Protein AF-A0A554JMW1-F1 (afdb_monomer)

Nearest PDB structures (foldseek):
  6tci-assembly1_A  TM=9.119E-01  e=2.068E-03  Bacillus cereus ATCC 14579
  4c2c-assembly1_A  TM=8.187E-01  e=4.816E-03  Bacillus subtilis subsp. subtilis str. 168
  4c2e-assembly1_B  TM=8.275E-01  e=5.772E-03  Bacillus subtilis subsp. subtilis str. 168
  4c2g-assembly1_A-2  TM=8.176E-01  e=7.349E-03  Bacillus subtilis subsp. subtilis str. 168
  4g54-assembly1_A  TM=6.980E-01  e=2.774E-02  Vibrio vulnificus

Sequence (354 aa):
TREAMIKFQTKENITPINGSFTGNTRVRLNQLLESAKPPSAPLTLFFRDLVFGIRADPDVTRLQEFLRSKGFFTYPESTGNYFTVTQNAVQLYQLDKKIPSHGSVNALTRAYINLDILTGILAEKKDDSTQVKPLPETATSTFYKKIDISGFSGRSKDPLSEHITITNRTRDESIPVTGWEFETSLGTRLAIPTAYNLPGVLDASLGPITLPPGGRLSITIGKQEKYPAFRENICTGYFTEQTKFTPSISKQCPRPDTRDLLYLGDTCIAAIDKVSRCTIPTATHFFAQTSECSNYMIQHLTYAGCVRDNRNNADFYENQWYVWLSRDTEIFRNIHETLILRDVAGKFVDEREY

Structure (mmCIF, N/CA/C/O backbone):
data_AF-A0A554JMW1-F1
#
_entry.id   AF-A0A554JMW1-F1
#
loop_
_atom_site.group_PDB
_atom_site.id
_atom_site.type_symbol
_atom_site.label_atom_id
_atom_site.label_alt_id
_atom_site.label_comp_id
_atom_site.label_asym_id
_atom_site.label_entity_id
_atom_site.label_seq_id
_atom_site.pdbx_PDB_ins_code
_atom_site.Cartn_x
_atom_site.Cartn_y
_atom_site.Cartn_z
_atom_site.occupancy
_atom_site.B_iso_or_equiv
_atom_site.auth_seq_id
_atom_site.auth_comp_id
_atom_site.auth_asym_id
_atom_site.auth_atom_id
_atom_site.pdbx_PDB_model_num
ATOM 1 N N . THR A 1 1 ? -34.449 -23.842 48.670 1.00 77.94 1 THR A N 1
ATOM 2 C CA . THR A 1 1 ? -34.839 -25.161 49.228 1.00 77.94 1 THR A CA 1
ATOM 3 C C . THR A 1 1 ? -36.273 -25.485 48.832 1.00 77.94 1 THR A C 1
ATOM 5 O O . THR A 1 1 ? -37.013 -24.562 48.505 1.00 77.94 1 THR A O 1
ATOM 8 N N . ARG A 1 2 ? -36.684 -26.765 48.830 1.00 81.38 2 ARG A N 1
ATOM 9 C CA . ARG A 1 2 ? -38.031 -27.188 48.383 1.00 81.38 2 ARG A CA 1
ATOM 10 C C . ARG A 1 2 ? -39.161 -26.510 49.169 1.00 81.38 2 ARG A C 1
ATOM 12 O O . ARG A 1 2 ? -40.108 -26.023 48.567 1.00 81.38 2 ARG A O 1
ATOM 19 N N . GLU A 1 3 ? -39.027 -26.399 50.490 1.00 84.81 3 GLU A N 1
ATOM 20 C CA . GLU A 1 3 ? -40.007 -25.704 51.342 1.00 84.81 3 GLU A CA 1
ATOM 21 C C . GLU A 1 3 ? -40.115 -24.208 51.032 1.00 84.81 3 GLU A C 1
ATOM 23 O O . GLU A 1 3 ? -41.215 -23.663 50.973 1.00 84.81 3 GLU A O 1
ATOM 28 N N . ALA A 1 4 ? -38.985 -23.541 50.779 1.00 80.31 4 ALA A N 1
ATOM 29 C CA . ALA A 1 4 ? -38.991 -22.144 50.354 1.00 80.31 4 ALA A CA 1
ATOM 30 C C . ALA A 1 4 ? -39.675 -21.974 48.986 1.00 80.31 4 ALA A C 1
ATOM 32 O O . ALA A 1 4 ? -40.389 -20.998 48.776 1.00 80.31 4 ALA A O 1
ATOM 33 N N . MET A 1 5 ? -39.513 -22.949 48.084 1.00 80.69 5 MET A N 1
ATOM 34 C CA . MET A 1 5 ? -40.145 -22.935 46.765 1.00 80.69 5 MET A CA 1
ATOM 35 C C . MET A 1 5 ? -41.659 -23.147 46.849 1.00 80.69 5 MET A C 1
ATOM 37 O O . MET A 1 5 ? -42.398 -22.462 46.156 1.00 80.69 5 MET A O 1
ATOM 41 N N . ILE A 1 6 ? -42.126 -24.025 47.742 1.00 82.88 6 ILE A N 1
ATOM 42 C CA . ILE A 1 6 ? -43.558 -24.193 48.032 1.00 82.88 6 ILE A CA 1
ATOM 43 C C . ILE A 1 6 ? -44.141 -22.879 48.564 1.00 82.88 6 ILE A C 1
ATOM 45 O O . ILE A 1 6 ? -45.137 -22.403 48.032 1.00 82.88 6 ILE A O 1
ATOM 49 N N . LYS A 1 7 ? -43.487 -22.231 49.541 1.00 91.06 7 LYS A N 1
ATOM 50 C CA . LYS A 1 7 ? -43.933 -20.924 50.067 1.00 91.06 7 LYS A CA 1
ATOM 51 C C . LYS A 1 7 ? -43.987 -19.845 48.980 1.00 91.06 7 LYS A C 1
ATOM 53 O O . LYS A 1 7 ? -44.936 -19.066 48.945 1.00 91.06 7 LYS A O 1
ATOM 58 N N . PHE A 1 8 ? -42.994 -19.811 48.092 1.00 85.88 8 PHE A N 1
ATOM 59 C CA . PHE A 1 8 ? -42.958 -18.896 46.950 1.00 85.88 8 PHE A CA 1
ATOM 60 C C . PHE A 1 8 ? -44.090 -19.172 45.949 1.00 85.88 8 PHE A C 1
ATOM 62 O O . PHE A 1 8 ? -44.823 -18.255 45.593 1.00 85.88 8 PHE A O 1
ATOM 69 N N . GLN A 1 9 ? -44.282 -20.433 45.550 1.00 88.62 9 GLN A N 1
ATOM 70 C CA . GLN A 1 9 ? -45.353 -20.852 44.643 1.00 88.62 9 GLN A CA 1
ATOM 71 C C . GLN A 1 9 ? -46.742 -20.529 45.207 1.00 88.62 9 GLN A C 1
ATOM 73 O O . GLN A 1 9 ? -47.589 -20.039 44.466 1.00 88.62 9 GLN A O 1
ATOM 78 N N . THR A 1 10 ? -46.958 -20.721 46.513 1.00 89.00 10 THR A N 1
ATOM 79 C CA . THR A 1 10 ? -48.205 -20.336 47.190 1.00 89.00 10 THR A CA 1
ATOM 80 C C . THR A 1 10 ? -48.408 -18.821 47.193 1.00 89.00 10 THR A C 1
ATOM 82 O O . THR A 1 10 ? -49.502 -18.357 46.895 1.00 89.00 10 THR A O 1
ATOM 85 N N . LYS A 1 11 ? -47.366 -18.036 47.501 1.00 91.19 11 LY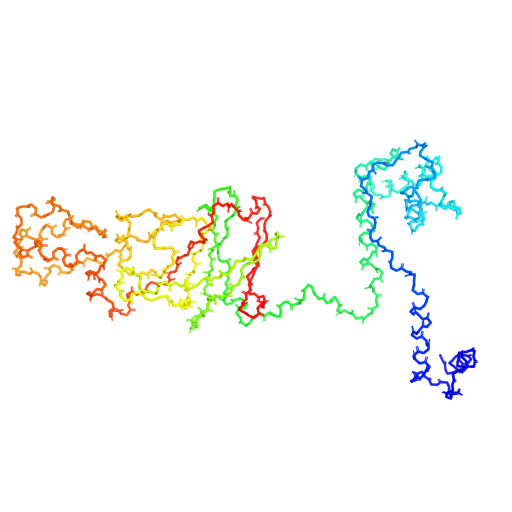S A N 1
ATOM 86 C CA . LYS A 1 11 ? -47.453 -16.567 47.555 1.00 91.19 11 LYS A CA 1
ATOM 87 C C . LYS A 1 11 ? -47.761 -15.947 46.189 1.00 91.19 11 LYS A C 1
ATOM 89 O O . LYS A 1 11 ? -48.536 -15.002 46.108 1.00 91.19 11 LYS A O 1
ATOM 94 N N . GLU A 1 12 ? -47.160 -16.482 45.130 1.00 88.25 12 GLU A N 1
ATOM 95 C CA . GLU A 1 12 ? -47.309 -15.982 43.758 1.00 88.25 12 GLU A CA 1
ATOM 96 C C . GLU A 1 12 ? -48.423 -16.692 42.964 1.00 88.25 12 GLU A C 1
ATOM 98 O O . GLU A 1 12 ? -48.538 -16.478 41.758 1.00 88.25 12 GLU A O 1
ATOM 103 N N . ASN A 1 13 ? -49.243 -17.530 43.617 1.00 89.44 13 ASN A N 1
ATOM 104 C CA . ASN A 1 13 ? -50.344 -18.294 43.009 1.00 89.44 13 ASN A CA 1
ATOM 105 C C . ASN A 1 13 ? -49.926 -19.160 41.797 1.00 89.44 13 ASN A C 1
ATOM 107 O O . ASN A 1 13 ? -50.617 -19.214 40.780 1.00 89.44 13 ASN A O 1
ATOM 111 N N . ILE A 1 14 ? -48.788 -19.854 41.889 1.00 80.62 14 ILE A N 1
ATOM 112 C CA . ILE A 1 14 ? -48.236 -20.685 40.808 1.00 80.62 14 ILE A CA 1
ATOM 113 C C . ILE A 1 14 ? -48.644 -22.152 40.993 1.00 80.62 14 ILE A C 1
ATOM 115 O O . ILE A 1 14 ? -48.269 -22.788 41.977 1.00 80.62 14 ILE A O 1
ATOM 119 N N . THR A 1 15 ? -49.334 -22.731 40.007 1.00 81.31 15 THR A N 1
ATOM 120 C CA . THR A 1 15 ? -49.704 -24.158 39.989 1.00 81.31 15 THR A CA 1
ATOM 121 C C . THR A 1 15 ? -48.861 -24.971 38.995 1.00 81.31 15 THR A C 1
ATOM 123 O O . THR A 1 15 ? -48.633 -24.496 37.877 1.00 81.31 15 THR A O 1
ATOM 126 N N . PRO A 1 16 ? -48.459 -26.214 39.331 1.00 76.00 16 PRO A N 1
ATOM 127 C CA . PRO A 1 16 ? -48.668 -26.905 40.611 1.00 76.00 16 PRO A CA 1
ATOM 128 C C . PRO A 1 16 ? -47.695 -26.446 41.716 1.00 76.00 16 PRO A C 1
ATOM 130 O O . PRO A 1 16 ? -46.525 -26.173 41.452 1.00 76.00 16 PRO A O 1
ATOM 133 N N . ILE A 1 17 ? -48.162 -26.442 42.971 1.00 84.75 17 ILE A N 1
ATOM 134 C CA . ILE A 1 17 ? -47.359 -26.110 44.163 1.00 84.75 17 ILE A CA 1
ATOM 135 C C . ILE A 1 17 ? -46.596 -27.365 44.618 1.00 84.75 17 ILE A C 1
ATOM 137 O O . ILE A 1 17 ? -46.971 -28.050 45.566 1.00 84.75 17 ILE A O 1
ATOM 141 N N . ASN A 1 18 ? -45.555 -27.735 43.877 1.00 83.75 18 ASN A N 1
ATOM 142 C CA . ASN A 1 18 ? -44.801 -28.980 44.088 1.00 83.75 18 ASN A CA 1
ATOM 143 C C . ASN A 1 18 ? -43.383 -28.761 44.653 1.00 83.75 18 ASN A C 1
ATOM 145 O O . ASN A 1 18 ? -42.662 -29.726 44.935 1.00 83.75 18 ASN A O 1
ATOM 149 N N . GLY A 1 19 ? -42.981 -27.501 44.829 1.00 79.31 19 GLY A N 1
ATOM 150 C CA . GLY A 1 19 ? -41.644 -27.106 45.259 1.00 79.31 19 GLY A CA 1
ATOM 151 C C . GLY A 1 19 ? -40.565 -27.251 44.184 1.00 79.31 19 GLY A C 1
ATOM 152 O O . GLY A 1 19 ? -39.382 -27.182 44.520 1.00 79.31 19 GLY A O 1
ATOM 153 N N . SER A 1 20 ? -40.950 -27.462 42.920 1.00 73.19 20 SER A N 1
ATOM 154 C CA . SER A 1 20 ? -40.040 -27.545 41.773 1.00 73.19 20 SER A CA 1
ATOM 155 C C . SER A 1 20 ? -39.757 -26.168 41.174 1.00 73.19 20 SER A C 1
ATOM 157 O O . SER A 1 20 ? -40.669 -25.380 40.932 1.00 73.19 20 SER A O 1
ATOM 159 N N . PHE A 1 21 ? -38.494 -25.894 40.855 1.00 72.50 21 PHE A N 1
ATOM 160 C CA . PHE A 1 21 ? -38.071 -24.650 40.208 1.00 72.50 21 PHE A CA 1
ATOM 161 C C . PHE A 1 21 ? -38.103 -24.753 38.675 1.00 72.50 21 PHE A C 1
ATOM 163 O O . PHE A 1 21 ? -37.099 -24.577 37.989 1.00 72.50 21 PHE A O 1
ATOM 170 N N . THR A 1 22 ? -39.256 -25.101 38.111 1.00 66.00 22 THR A N 1
ATOM 171 C CA . THR A 1 22 ? -39.399 -25.355 36.668 1.00 66.00 22 THR A CA 1
ATOM 172 C C . THR A 1 22 ? -40.658 -24.700 36.103 1.00 66.00 22 THR A C 1
ATOM 174 O O . THR A 1 22 ? -41.578 -24.359 36.845 1.00 66.00 22 THR A O 1
ATOM 177 N N . GLY A 1 23 ? -40.711 -24.519 34.779 1.00 76.81 23 GLY A N 1
ATOM 178 C CA . GLY A 1 23 ? -41.892 -23.998 34.077 1.00 76.81 23 GLY A CA 1
ATOM 179 C C . GLY A 1 23 ? -42.348 -22.630 34.596 1.00 76.81 23 GLY A C 1
ATOM 180 O O . GLY A 1 23 ? -41.543 -21.701 34.698 1.00 76.81 23 GLY A O 1
ATOM 181 N N . ASN A 1 24 ? -43.629 -22.530 34.961 1.00 70.56 24 ASN A N 1
ATOM 182 C CA . ASN A 1 24 ? -44.278 -21.300 35.431 1.00 70.56 24 ASN A CA 1
ATOM 183 C C . ASN A 1 24 ? -43.591 -20.682 36.657 1.00 70.56 24 ASN A C 1
ATOM 185 O O . ASN A 1 24 ? -43.561 -19.461 36.789 1.00 70.56 24 ASN A O 1
ATOM 189 N N . THR A 1 25 ? -42.982 -21.497 37.525 1.00 76.44 25 THR A N 1
ATOM 190 C CA . THR A 1 25 ? -42.264 -20.995 38.706 1.00 76.44 25 THR A CA 1
ATOM 191 C C . THR A 1 25 ? -41.010 -20.219 38.329 1.00 76.44 25 THR A C 1
ATOM 193 O O . THR A 1 25 ? -40.748 -19.161 38.897 1.00 76.44 25 THR A O 1
ATOM 196 N N . ARG A 1 26 ? -40.275 -20.693 37.317 1.00 77.19 26 ARG A N 1
ATOM 197 C CA . ARG A 1 26 ? -39.104 -19.989 36.785 1.00 77.19 26 ARG A CA 1
ATOM 198 C C . ARG A 1 26 ? -39.514 -18.722 36.034 1.00 77.19 26 ARG A C 1
ATOM 200 O O . ARG A 1 26 ? -38.890 -17.685 36.212 1.00 77.19 26 ARG A O 1
ATOM 207 N N . VAL A 1 27 ? -40.582 -18.795 35.234 1.00 69.88 27 VAL A N 1
ATOM 208 C CA . VAL A 1 27 ? -41.107 -17.645 34.475 1.00 69.88 27 VAL A CA 1
ATOM 209 C C . VAL A 1 27 ? -41.526 -16.519 35.417 1.00 69.88 27 VAL A C 1
ATOM 211 O O . VAL A 1 27 ? -41.106 -15.381 35.233 1.00 69.88 27 VAL A O 1
ATOM 214 N N . ARG A 1 28 ? -42.294 -16.837 36.462 1.00 76.19 28 ARG A N 1
ATOM 215 C CA . ARG A 1 28 ? -42.775 -15.837 37.416 1.00 76.19 28 ARG A CA 1
ATOM 216 C C . ARG A 1 28 ? -41.645 -15.229 38.243 1.00 76.19 28 ARG A C 1
ATOM 218 O O . ARG A 1 28 ? -41.647 -14.021 38.455 1.00 76.19 28 ARG A O 1
ATOM 225 N N . LEU A 1 29 ? -40.664 -16.029 38.670 1.00 74.38 29 LEU A N 1
ATOM 226 C CA . LEU A 1 29 ? -39.495 -15.490 39.366 1.00 74.38 29 LEU A CA 1
ATOM 227 C C . LEU A 1 29 ? -38.695 -14.543 38.460 1.00 74.38 29 LEU A C 1
ATOM 229 O O . LEU A 1 29 ? -38.352 -13.450 38.894 1.00 74.38 29 LEU A O 1
ATOM 233 N N . ASN A 1 30 ? -38.463 -14.917 37.198 1.00 68.19 30 ASN A N 1
ATOM 234 C CA . ASN A 1 30 ? -37.764 -14.056 36.243 1.00 68.19 30 ASN A CA 1
ATOM 235 C C . ASN A 1 30 ? -38.526 -12.749 35.983 1.00 68.19 30 ASN A C 1
ATOM 237 O O . ASN A 1 30 ? -37.909 -11.694 35.967 1.00 68.19 30 ASN A O 1
ATOM 241 N N . GLN A 1 31 ? -39.856 -12.789 35.881 1.00 75.12 31 GLN A N 1
ATOM 242 C CA . GLN A 1 31 ? -40.682 -11.582 35.750 1.00 75.12 31 GLN A CA 1
ATOM 243 C C . GLN A 1 31 ? -40.586 -10.664 36.976 1.00 75.12 31 GLN A C 1
ATOM 245 O O . GLN A 1 31 ? -40.526 -9.446 36.828 1.00 75.12 31 GLN A O 1
ATOM 250 N N . LEU A 1 32 ? -40.544 -11.227 38.188 1.00 76.12 32 LEU A N 1
ATOM 251 C CA . LEU A 1 32 ? -40.355 -10.441 39.409 1.00 76.12 32 LEU A CA 1
ATOM 252 C C . LEU A 1 32 ? -38.960 -9.810 39.456 1.00 76.12 32 LEU A C 1
ATOM 254 O O . LEU A 1 32 ? -38.841 -8.640 39.808 1.00 76.12 32 LEU A O 1
ATOM 258 N N . LEU A 1 33 ? -37.928 -10.547 39.037 1.00 65.88 33 LEU A N 1
ATOM 259 C CA . LEU A 1 33 ? -36.558 -10.038 38.924 1.00 65.88 33 LEU A CA 1
ATOM 260 C C . LEU A 1 33 ? -36.430 -8.952 37.842 1.00 65.88 33 LEU A C 1
ATOM 262 O O . LEU A 1 33 ? -35.733 -7.964 38.054 1.00 65.88 33 LEU A O 1
ATOM 266 N N . GLU A 1 34 ? -37.141 -9.083 36.721 1.00 54.00 34 GLU A N 1
ATOM 267 C CA . GLU A 1 34 ? -37.211 -8.062 35.668 1.00 54.00 34 GLU 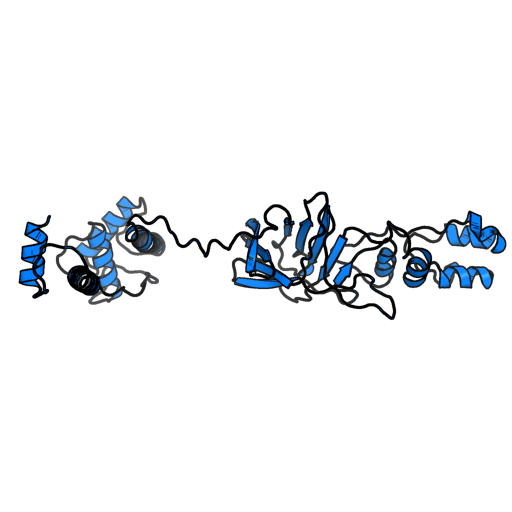A CA 1
ATOM 268 C C . GLU A 1 34 ? -37.956 -6.804 36.135 1.00 54.00 34 GLU A C 1
ATOM 270 O O . GLU A 1 34 ? -37.517 -5.697 35.841 1.00 54.00 34 GLU A O 1
ATOM 275 N N . SER A 1 35 ? -39.030 -6.954 36.920 1.00 49.59 35 SER A N 1
ATOM 276 C CA . SER A 1 35 ? -39.778 -5.827 37.501 1.00 49.59 35 SER A CA 1
ATOM 277 C C . SER A 1 35 ? -39.073 -5.150 38.685 1.00 49.59 35 SER A C 1
ATOM 279 O O . SER A 1 35 ? -39.355 -3.995 38.989 1.00 49.59 35 SER A O 1
ATOM 281 N N . ALA A 1 36 ? -38.146 -5.856 39.341 1.00 48.31 36 ALA A N 1
ATOM 282 C CA . ALA A 1 36 ? -37.293 -5.331 40.407 1.00 48.31 36 ALA A CA 1
ATOM 283 C C . ALA A 1 36 ? -35.998 -4.695 39.873 1.00 48.31 36 ALA A C 1
ATOM 285 O O . ALA A 1 36 ? -35.221 -4.136 40.648 1.00 48.31 36 ALA A O 1
ATOM 286 N N . LYS A 1 37 ? -35.755 -4.768 38.558 1.00 35.47 37 LYS A N 1
ATOM 287 C CA . LYS A 1 37 ? -34.642 -4.081 37.909 1.00 35.47 37 LYS A CA 1
ATOM 288 C C . LYS A 1 37 ? -34.950 -2.579 37.898 1.00 35.47 37 LYS A C 1
ATOM 290 O O . LYS A 1 37 ? -35.9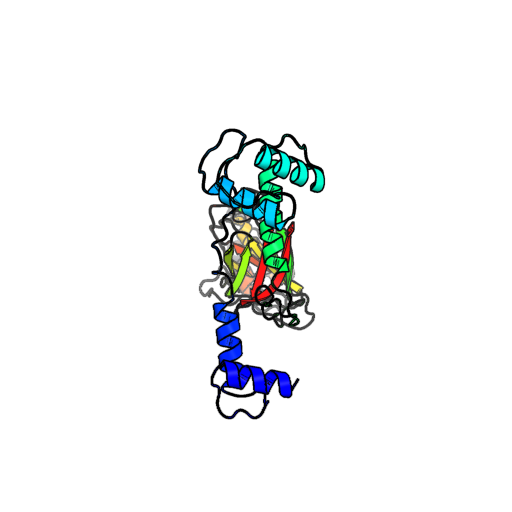69 -2.193 37.321 1.00 35.47 37 LYS A O 1
ATOM 295 N N . PRO A 1 38 ? -34.109 -1.718 38.504 1.00 41.31 38 PRO A N 1
ATOM 296 C CA . PRO A 1 38 ? -34.281 -0.278 38.369 1.00 41.31 38 PRO A CA 1
ATOM 297 C C . PRO A 1 38 ? -34.341 0.069 36.875 1.00 41.31 38 PRO A C 1
ATOM 299 O O . PRO A 1 38 ? -33.593 -0.542 36.098 1.00 41.31 38 PRO A O 1
ATOM 302 N N . PRO A 1 39 ? -35.205 1.007 36.444 1.00 35.12 39 PRO A N 1
ATOM 303 C CA . PRO A 1 39 ? -35.205 1.454 35.059 1.00 35.12 39 PRO A CA 1
ATOM 304 C C . PRO A 1 39 ? -33.771 1.832 34.694 1.00 35.12 39 PRO A C 1
ATOM 306 O O . PRO A 1 39 ? -33.129 2.592 35.418 1.00 35.12 39 PRO A O 1
ATOM 309 N N . SER A 1 40 ? -33.243 1.235 33.621 1.00 44.72 40 SER A N 1
ATOM 310 C CA . SER A 1 40 ? -31.890 1.503 33.144 1.00 44.72 40 SER A CA 1
ATOM 311 C C . SER A 1 40 ? -31.775 2.996 32.860 1.00 44.72 40 SER A C 1
ATOM 313 O O . SER A 1 40 ? -32.274 3.473 31.837 1.00 44.72 40 SER A O 1
ATOM 315 N N . ALA A 1 41 ? -31.184 3.728 33.803 1.00 44.38 41 ALA A N 1
ATOM 316 C CA . ALA A 1 41 ? -31.030 5.163 33.706 1.00 44.38 41 ALA A CA 1
ATOM 317 C C . ALA A 1 41 ? -30.204 5.479 32.450 1.00 44.38 41 ALA A C 1
ATOM 319 O O . ALA A 1 41 ? -29.193 4.811 32.201 1.00 44.38 41 ALA A O 1
ATOM 320 N N . PRO A 1 42 ? -30.603 6.469 31.635 1.00 45.31 42 PRO A N 1
ATOM 321 C CA . PRO A 1 42 ? -29.735 6.956 30.579 1.00 45.31 42 PRO A CA 1
ATOM 322 C C . PRO A 1 42 ? -28.412 7.422 31.205 1.00 45.31 42 PRO A C 1
ATOM 324 O O . PRO A 1 42 ? -28.404 8.135 32.211 1.00 45.31 42 PRO A O 1
ATOM 327 N N . LEU A 1 43 ? -27.294 6.993 30.615 1.00 53.22 43 LEU A N 1
ATOM 328 C CA . LEU A 1 43 ? -25.942 7.446 30.950 1.00 53.22 43 LEU A CA 1
ATOM 329 C C . LEU A 1 43 ? -25.901 8.978 30.925 1.00 53.22 43 LEU A C 1
ATOM 331 O O . LEU A 1 43 ? -25.880 9.585 29.857 1.00 53.22 43 LEU A O 1
ATOM 335 N N . THR A 1 44 ? -25.889 9.612 32.093 1.00 70.06 44 THR A N 1
ATOM 336 C CA . THR A 1 44 ? -25.801 11.070 32.194 1.00 70.06 44 THR A CA 1
ATOM 337 C C . THR A 1 44 ? -24.479 11.431 32.857 1.00 70.06 44 THR A C 1
ATOM 339 O O . THR A 1 44 ? -24.328 11.433 34.074 1.00 70.06 44 THR A O 1
ATOM 342 N N . LEU A 1 45 ? -23.471 11.711 32.038 1.00 84.38 45 LEU A N 1
ATOM 343 C CA . LEU A 1 45 ? -22.197 12.239 32.519 1.00 84.38 45 LEU A CA 1
ATOM 344 C C . LEU A 1 45 ? -22.364 13.697 32.986 1.00 84.38 45 LEU A C 1
ATOM 346 O O . LEU A 1 45 ? -23.339 14.379 32.651 1.00 84.38 45 LEU A O 1
ATOM 350 N N . PHE A 1 46 ? -21.415 14.187 33.778 1.00 88.19 46 PHE A N 1
ATOM 351 C CA . PHE A 1 46 ? -21.324 15.597 34.147 1.00 88.19 46 PHE A CA 1
ATOM 352 C C . PHE A 1 46 ? -20.465 16.342 33.128 1.00 88.19 46 PHE A C 1
ATOM 354 O O . PHE A 1 46 ? -19.302 15.989 32.921 1.00 88.19 46 PHE A O 1
ATOM 361 N N . PHE A 1 47 ? -21.014 17.401 32.528 1.00 86.00 47 PHE A N 1
ATOM 362 C CA . PHE A 1 47 ? -20.321 18.199 31.506 1.00 86.00 47 PHE A CA 1
ATOM 363 C C . PHE A 1 47 ? -20.017 19.642 31.932 1.00 86.00 47 PHE A C 1
ATOM 365 O O . PHE A 1 47 ? -19.133 20.265 31.349 1.00 86.00 47 PHE A O 1
ATOM 372 N N . ARG A 1 48 ? -20.669 20.156 32.982 1.00 89.69 48 ARG A N 1
ATOM 373 C CA . ARG A 1 48 ? -20.478 21.527 33.488 1.00 89.69 48 ARG A CA 1
ATOM 374 C C . ARG A 1 48 ? -20.028 21.557 34.943 1.00 89.69 48 ARG A C 1
ATOM 376 O O . ARG A 1 48 ? -20.304 20.620 35.688 1.00 89.69 48 ARG A O 1
ATOM 383 N N . ASP A 1 49 ? -19.368 22.640 35.343 1.00 88.69 49 ASP A N 1
ATOM 384 C CA . ASP A 1 49 ? -18.969 22.845 36.736 1.00 88.69 49 ASP A CA 1
ATOM 385 C C . ASP A 1 49 ? -20.197 22.916 37.660 1.00 88.69 49 ASP A C 1
ATOM 387 O O . ASP A 1 49 ? -21.178 23.595 37.350 1.00 88.69 49 ASP A O 1
ATOM 391 N N . LEU A 1 50 ? -20.126 22.236 38.809 1.00 93.19 50 LEU A N 1
ATOM 392 C CA . LEU A 1 50 ? -21.097 22.376 39.898 1.00 93.19 50 LEU A CA 1
ATOM 393 C C . LEU A 1 50 ? -20.382 22.945 41.122 1.00 93.19 50 LEU A C 1
ATOM 395 O O . LEU A 1 50 ? -19.341 22.434 41.541 1.00 93.19 50 LEU A O 1
ATOM 399 N N . VAL A 1 51 ? -20.929 24.024 41.672 1.00 91.81 51 VAL A N 1
ATOM 400 C CA . VAL A 1 51 ? -20.302 24.819 42.732 1.00 91.81 51 VAL A CA 1
ATOM 401 C C . VAL A 1 51 ? -21.307 25.160 43.825 1.00 91.81 51 VAL A C 1
ATOM 403 O O . VAL A 1 51 ? -22.520 25.057 43.633 1.00 91.81 51 VAL A O 1
ATOM 406 N N . PHE A 1 52 ? -20.789 25.596 44.973 1.00 94.44 52 PHE A N 1
ATOM 407 C CA . PHE A 1 52 ? -21.600 26.058 46.092 1.00 94.44 52 PHE A CA 1
ATOM 408 C C . PHE A 1 52 ? -22.580 27.164 45.666 1.00 94.44 52 PHE A C 1
ATOM 410 O O . PHE A 1 52 ? -22.205 28.104 44.970 1.00 94.44 52 PHE A O 1
ATOM 417 N N . GLY A 1 53 ? -23.825 27.070 46.129 1.00 89.69 53 GLY A N 1
ATOM 418 C CA . GLY A 1 53 ? -24.875 28.063 45.901 1.00 89.69 53 GLY A CA 1
ATOM 419 C C . GLY A 1 53 ? -25.939 27.653 44.883 1.00 89.69 53 GLY A C 1
ATOM 420 O O . GLY A 1 53 ? -26.995 28.285 44.850 1.00 89.69 53 GLY A O 1
ATOM 421 N N . ILE A 1 54 ? -25.709 26.596 44.096 1.00 92.75 54 ILE A N 1
ATOM 422 C CA . ILE A 1 54 ? -26.700 26.065 43.147 1.00 92.75 54 ILE A CA 1
ATOM 423 C C . ILE A 1 54 ? -27.914 25.502 43.910 1.00 92.75 54 ILE A C 1
ATOM 425 O O . ILE A 1 54 ? -27.751 24.848 44.942 1.00 92.75 54 ILE A O 1
ATOM 429 N N . ARG A 1 55 ? -29.130 25.750 43.407 1.00 94.06 55 ARG A N 1
ATOM 430 C CA . ARG A 1 55 ? -30.398 25.352 44.041 1.00 94.06 55 ARG A CA 1
ATOM 431 C C . ARG A 1 55 ? -31.292 24.575 43.084 1.00 94.06 55 ARG A C 1
ATOM 433 O O . ARG A 1 55 ? -31.373 24.953 41.921 1.00 94.06 55 ARG A O 1
ATOM 440 N N . ALA A 1 56 ? -32.006 23.578 43.614 1.00 89.06 56 ALA A N 1
ATOM 441 C CA . ALA A 1 56 ? -33.018 22.780 42.909 1.00 89.06 56 ALA A CA 1
ATOM 442 C C . ALA A 1 56 ? -32.581 22.317 41.503 1.00 89.06 56 ALA A C 1
ATOM 444 O O . ALA A 1 56 ? -33.357 22.344 40.549 1.00 89.06 56 ALA A O 1
ATOM 445 N N . ASP A 1 57 ? -31.313 21.935 41.373 1.00 88.25 57 ASP A N 1
ATOM 446 C CA . ASP A 1 57 ? -30.678 21.668 40.092 1.00 88.25 57 ASP A CA 1
ATOM 447 C C . ASP A 1 57 ? -30.578 20.157 39.831 1.00 88.25 57 ASP A C 1
ATOM 449 O O . ASP A 1 57 ? -30.092 19.415 40.692 1.00 88.25 57 ASP A O 1
ATOM 453 N N . PRO A 1 58 ? -30.998 19.684 38.646 1.00 85.19 58 PRO A N 1
ATOM 454 C CA . PRO A 1 58 ? -31.037 18.259 38.343 1.00 85.19 58 PRO A CA 1
ATOM 455 C C . PRO A 1 58 ? -29.647 17.611 38.304 1.00 85.19 58 PRO A C 1
ATOM 457 O O . PRO A 1 58 ? -29.516 16.449 38.676 1.00 85.19 58 PRO A O 1
ATOM 460 N N . ASP A 1 59 ? -28.590 18.327 37.914 1.00 87.75 59 ASP A N 1
ATOM 461 C CA . ASP A 1 59 ? -27.235 17.769 37.950 1.00 87.75 59 ASP A CA 1
ATOM 462 C C . ASP A 1 59 ? -26.719 17.691 39.385 1.00 87.75 59 ASP A C 1
ATOM 464 O O . ASP A 1 59 ? -26.040 16.735 39.749 1.00 87.75 59 ASP A O 1
ATOM 468 N N . VAL A 1 60 ? -27.082 18.643 40.243 1.00 92.56 60 VAL A N 1
ATOM 469 C CA . VAL A 1 60 ? -26.748 18.545 41.668 1.00 92.56 60 VAL A CA 1
ATOM 470 C C . VAL A 1 60 ? -27.475 17.370 42.321 1.00 92.56 60 VAL A C 1
ATOM 472 O O . VAL A 1 60 ? -26.864 16.655 43.113 1.00 92.56 60 VAL A O 1
ATOM 475 N N . THR A 1 61 ? -28.730 17.105 41.952 1.00 90.88 61 THR A N 1
ATOM 476 C CA . THR A 1 61 ? -29.464 15.914 42.408 1.00 90.88 61 THR A CA 1
ATOM 477 C C . THR A 1 61 ? -28.721 14.637 42.015 1.00 90.88 61 THR A C 1
ATOM 479 O O . THR A 1 61 ? -28.431 13.805 42.878 1.00 90.88 61 THR A O 1
ATOM 482 N N . ARG A 1 62 ? -28.309 14.523 40.744 1.00 92.25 62 ARG A N 1
ATOM 483 C CA . ARG A 1 62 ? -27.528 13.376 40.242 1.00 92.25 62 ARG A CA 1
ATOM 484 C C . ARG A 1 62 ? -26.185 13.238 40.955 1.00 92.25 62 ARG A C 1
ATOM 486 O O . ARG A 1 62 ? -25.757 12.131 41.273 1.00 92.25 62 ARG A O 1
ATOM 493 N N . LEU A 1 63 ? -25.511 14.354 41.233 1.00 93.81 63 LEU A N 1
ATOM 494 C CA . LE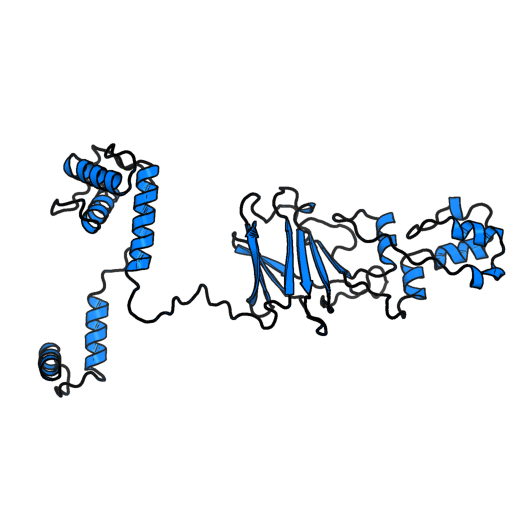U A 1 63 ? -24.247 14.362 41.967 1.00 93.81 63 LEU A CA 1
ATOM 495 C C . LEU A 1 63 ? -24.433 13.820 43.388 1.00 93.81 63 LEU A C 1
ATOM 497 O O . LEU A 1 63 ? -23.634 13.008 43.846 1.00 93.81 63 LEU A O 1
ATOM 501 N N . GLN A 1 64 ? -25.486 14.248 44.084 1.00 94.75 64 GLN A N 1
ATOM 502 C CA . GLN A 1 64 ? -25.797 13.792 45.440 1.00 94.75 64 GLN A CA 1
ATOM 503 C C . GLN A 1 64 ? -26.109 12.293 45.479 1.00 94.75 64 GLN A C 1
ATOM 505 O O . GLN A 1 64 ? -25.650 11.595 46.381 1.00 94.75 64 GLN A O 1
ATOM 510 N N . GLU A 1 65 ? -26.830 11.776 44.483 1.00 90.38 65 GLU A N 1
ATOM 511 C CA . GLU A 1 65 ? -27.084 10.337 44.335 1.00 90.38 65 GLU A CA 1
ATOM 512 C C . GLU A 1 65 ? -25.794 9.553 44.090 1.00 90.38 65 GLU A C 1
ATOM 514 O O . GLU A 1 65 ? -25.540 8.555 44.769 1.00 90.38 65 GLU A O 1
ATOM 519 N N . PHE A 1 66 ? -24.940 10.039 43.185 1.00 91.31 66 PHE A N 1
ATOM 520 C CA . PHE A 1 66 ? -23.634 9.441 42.925 1.00 91.31 66 PHE A CA 1
ATOM 521 C C . PHE A 1 66 ? -22.776 9.395 44.196 1.00 91.31 66 PHE A C 1
ATOM 523 O O . PHE A 1 66 ? -22.285 8.333 44.579 1.00 91.31 66 PHE A O 1
ATOM 530 N N . LEU A 1 67 ? -22.630 10.518 44.899 1.00 90.25 67 LEU A N 1
ATOM 531 C CA . LEU A 1 67 ? -21.831 10.585 46.123 1.00 90.25 67 LEU A CA 1
ATOM 532 C C . LEU A 1 67 ? -22.410 9.697 47.229 1.00 90.25 67 LEU A C 1
ATOM 534 O O . LEU A 1 67 ? -21.648 9.092 47.981 1.00 90.25 67 LEU A O 1
ATOM 538 N N . ARG A 1 68 ? -23.740 9.566 47.309 1.00 89.44 68 ARG A N 1
ATOM 539 C CA . ARG A 1 68 ? -24.404 8.646 48.242 1.00 89.44 68 ARG A CA 1
ATOM 540 C C . ARG A 1 68 ? -24.064 7.198 47.914 1.00 89.44 68 ARG A C 1
ATOM 542 O O . ARG A 1 68 ? -23.715 6.450 48.819 1.00 89.44 68 ARG A O 1
ATOM 549 N N . SER A 1 69 ? -24.089 6.822 46.633 1.00 83.31 69 SER A N 1
ATOM 550 C CA . SER A 1 69 ? -23.730 5.465 46.193 1.00 83.31 69 SER A CA 1
ATOM 551 C C . SER A 1 69 ? -22.288 5.082 46.551 1.00 83.31 69 SER A C 1
ATOM 553 O O . SER A 1 69 ? -21.997 3.919 46.808 1.00 83.31 69 SER A O 1
ATOM 555 N N . LYS A 1 70 ? -21.391 6.072 46.626 1.00 82.81 70 LYS A N 1
ATOM 556 C CA . LYS A 1 70 ? -19.995 5.903 47.050 1.00 82.81 70 LYS A CA 1
ATOM 557 C C . LYS A 1 70 ? -19.793 6.030 48.567 1.00 82.81 70 LYS A C 1
ATOM 559 O O . LYS A 1 70 ? -18.677 5.865 49.040 1.00 82.81 70 LYS A O 1
ATOM 564 N N . GLY A 1 71 ? -20.848 6.329 49.328 1.00 87.00 71 GLY A N 1
ATOM 565 C CA . GLY A 1 71 ? -20.799 6.494 50.783 1.00 87.00 71 GLY A CA 1
ATOM 566 C C . GLY A 1 71 ? -20.338 7.872 51.273 1.00 87.00 71 GLY A C 1
ATOM 567 O O . GLY A 1 71 ? -20.168 8.057 52.474 1.00 87.00 71 GLY A O 1
ATOM 568 N N . PHE A 1 72 ? -20.162 8.856 50.386 1.00 89.19 72 PHE A N 1
ATOM 569 C CA . PHE A 1 72 ? -19.691 10.201 50.744 1.00 89.19 72 PHE A CA 1
ATOM 570 C C . PHE A 1 72 ? -20.818 11.181 51.101 1.00 89.19 72 PHE A C 1
ATOM 572 O O . PHE A 1 72 ? -20.562 12.193 51.751 1.00 89.19 72 PHE A O 1
ATOM 579 N N . PHE A 1 73 ? -22.061 10.908 50.689 1.00 88.56 73 PHE A N 1
ATOM 580 C CA . PHE A 1 73 ? -23.216 11.775 50.948 1.00 88.56 73 PHE A CA 1
ATOM 581 C C . PHE A 1 73 ? -24.231 11.087 51.862 1.00 88.56 73 PHE A C 1
ATOM 583 O O . PHE A 1 73 ? -24.901 10.138 51.462 1.00 88.56 73 PHE A O 1
ATOM 590 N N . THR A 1 74 ? -24.353 11.578 53.095 1.00 81.25 74 THR A N 1
ATOM 591 C CA . THR A 1 74 ? -25.167 10.958 54.156 1.00 81.25 74 THR A CA 1
ATOM 592 C C . THR A 1 74 ? -26.541 11.599 54.337 1.00 81.25 74 THR A C 1
ATOM 594 O O . THR A 1 74 ? -27.347 11.103 55.122 1.00 81.25 74 THR A O 1
ATOM 597 N N . TYR A 1 75 ? -26.835 12.694 53.629 1.00 79.31 75 TYR A N 1
ATOM 598 C CA . TYR A 1 75 ? -28.131 13.353 53.753 1.00 79.31 75 TYR A CA 1
ATOM 599 C C . TYR A 1 75 ? -29.240 12.502 53.100 1.00 79.31 75 TYR A C 1
ATOM 601 O O . TYR A 1 75 ? -29.029 11.983 51.991 1.00 79.31 75 TYR A O 1
ATOM 609 N N . PRO A 1 76 ? -30.416 12.361 53.749 1.00 76.19 76 PRO A N 1
ATOM 610 C CA . PRO A 1 76 ? -31.448 11.413 53.321 1.00 76.19 76 PRO A CA 1
ATOM 611 C C . PRO A 1 76 ? -31.984 11.657 51.908 1.00 76.19 76 PRO A C 1
ATOM 613 O O . PRO A 1 76 ? -32.328 10.707 51.212 1.00 76.19 76 PRO A O 1
ATOM 616 N N . GLU A 1 77 ? -32.010 12.913 51.458 1.00 81.44 77 GLU A N 1
ATOM 617 C CA . GLU A 1 77 ? -32.645 13.307 50.197 1.00 81.44 77 GLU A CA 1
ATOM 618 C C . GLU A 1 77 ? -31.651 13.937 49.214 1.00 81.44 77 GLU A C 1
ATOM 620 O O . GLU A 1 77 ? -30.719 14.641 49.597 1.00 81.44 77 GLU A O 1
ATOM 625 N N . SER A 1 78 ? -31.834 13.714 47.915 1.00 88.56 78 SER A N 1
ATOM 626 C CA . SER A 1 78 ? -31.103 14.457 46.881 1.00 88.56 78 SER A CA 1
ATOM 627 C C . SER A 1 78 ? -31.919 15.680 46.473 1.00 88.56 78 SER A C 1
ATOM 629 O O . SER A 1 78 ? -32.729 15.630 45.555 1.00 88.56 78 SER A O 1
ATOM 631 N N . THR A 1 79 ? -31.753 16.777 47.208 1.00 88.50 79 THR A N 1
ATOM 632 C CA . THR A 1 79 ? -32.579 17.989 47.055 1.00 88.50 79 THR A CA 1
ATOM 633 C C . THR A 1 79 ? -32.206 18.856 45.849 1.00 88.50 79 THR A C 1
ATOM 635 O O . THR A 1 79 ? -32.882 19.847 45.578 1.00 88.50 79 THR A O 1
ATOM 638 N N . GLY A 1 80 ? -31.099 18.556 45.161 1.00 86.88 80 GLY A N 1
ATOM 639 C CA . GLY A 1 80 ? -30.580 19.387 44.070 1.00 86.88 80 GLY A CA 1
ATOM 640 C C . GLY A 1 80 ? -29.910 20.680 44.539 1.00 86.88 80 GLY A C 1
ATOM 641 O O . GLY A 1 80 ? -29.616 21.563 43.736 1.00 86.88 80 GLY A O 1
ATOM 642 N N . ASN A 1 81 ? -29.661 20.817 45.845 1.00 90.94 81 ASN A N 1
ATOM 643 C CA . ASN A 1 81 ? -29.016 21.989 46.431 1.00 90.94 81 ASN A CA 1
ATOM 644 C C . ASN A 1 81 ? -27.534 21.736 46.734 1.00 90.94 81 ASN A C 1
ATOM 646 O O . ASN A 1 81 ? -27.176 20.825 47.486 1.00 90.94 81 ASN A O 1
ATOM 650 N N . TYR A 1 82 ? -26.651 22.577 46.201 1.00 95.25 82 TYR A N 1
ATOM 651 C CA . TYR A 1 82 ? -25.213 22.488 46.428 1.00 95.25 82 TYR A CA 1
ATOM 652 C C . TYR A 1 82 ? -24.801 23.466 47.531 1.00 95.25 82 TYR A C 1
ATOM 654 O O . TYR A 1 82 ? -24.316 24.561 47.268 1.00 95.25 82 TYR A O 1
ATOM 662 N N . PHE A 1 83 ? -24.994 23.069 48.787 1.00 93.06 83 PHE A N 1
ATOM 663 C CA . PHE A 1 83 ? -24.529 23.823 49.959 1.00 93.06 83 PHE A CA 1
ATOM 664 C C . PHE A 1 83 ? -23.499 23.013 50.752 1.00 93.06 83 PHE A C 1
ATOM 666 O O . PHE A 1 83 ? -22.900 22.082 50.217 1.00 93.06 83 PHE A O 1
ATOM 673 N N . THR A 1 84 ? -23.299 23.346 52.027 1.00 92.31 84 THR A N 1
ATOM 674 C CA . THR A 1 84 ? -22.249 22.794 52.893 1.00 92.31 84 THR A CA 1
ATOM 675 C C . THR A 1 84 ? -22.217 21.267 52.902 1.00 92.31 84 THR A C 1
ATOM 677 O O . THR A 1 84 ? -21.151 20.675 52.811 1.00 92.31 84 THR A O 1
ATOM 680 N N . VAL A 1 85 ? -23.377 20.607 52.944 1.00 90.94 85 VAL A N 1
ATOM 681 C CA . VAL A 1 85 ? -23.441 19.136 52.992 1.00 90.94 85 VAL A CA 1
ATOM 682 C C . VAL A 1 85 ? -22.947 18.503 51.686 1.00 90.94 85 VAL A C 1
ATOM 684 O O . VAL A 1 85 ? -22.124 17.592 51.710 1.00 90.94 85 VAL A O 1
ATOM 687 N N . THR A 1 86 ? -23.398 19.017 50.539 1.00 94.19 86 THR A N 1
ATOM 688 C CA . THR A 1 86 ? -22.959 18.557 49.211 1.00 94.19 86 THR A CA 1
ATOM 689 C C . THR A 1 86 ? -21.488 18.886 48.971 1.00 94.19 86 THR A C 1
ATOM 691 O O . THR A 1 86 ? -20.744 18.044 48.477 1.00 94.19 86 THR A O 1
ATOM 694 N N . GLN A 1 87 ? -21.048 20.081 49.375 1.00 95.62 87 GLN A N 1
ATOM 695 C CA . GLN A 1 87 ? -19.653 20.504 49.282 1.00 95.62 87 GLN A CA 1
ATOM 696 C C . GLN A 1 87 ? -18.736 19.571 50.076 1.00 95.62 87 GLN A C 1
ATOM 698 O O . GLN A 1 87 ? -17.776 19.057 49.510 1.00 95.62 87 GLN A O 1
ATOM 703 N N . ASN A 1 88 ? -19.064 19.286 51.339 1.00 92.75 88 ASN A N 1
ATOM 704 C CA . ASN A 1 88 ? -18.287 18.375 52.181 1.00 92.75 88 ASN A CA 1
ATOM 705 C C . ASN A 1 88 ? -18.208 16.967 51.570 1.00 92.75 88 ASN A C 1
ATOM 707 O O . ASN A 1 88 ? -17.136 16.368 51.541 1.00 92.75 88 ASN A O 1
ATOM 711 N N . ALA A 1 89 ? -19.312 16.454 51.019 1.00 93.00 89 ALA A N 1
ATOM 712 C CA . ALA A 1 89 ? -19.319 15.159 50.339 1.00 93.00 89 ALA A CA 1
ATOM 713 C C . ALA A 1 89 ? -18.400 15.136 49.103 1.00 93.00 89 ALA A C 1
ATOM 715 O O . ALA A 1 89 ? -17.687 14.158 48.877 1.00 93.00 89 ALA A O 1
ATOM 716 N N . VAL A 1 90 ? -18.358 16.226 48.329 1.00 96.25 90 VAL A N 1
ATOM 717 C CA . VAL A 1 90 ? -17.425 16.361 47.198 1.00 96.25 90 VAL A CA 1
ATOM 718 C C . VAL A 1 90 ? -15.977 16.437 47.673 1.00 96.25 90 VAL A C 1
ATOM 720 O O . VAL A 1 90 ? -15.114 15.827 47.048 1.00 96.25 90 VAL A O 1
ATOM 723 N N . GLN A 1 91 ? -15.694 17.114 48.787 1.00 94.81 91 GLN A N 1
ATOM 724 C CA . GLN A 1 91 ? -14.343 17.150 49.360 1.00 94.81 91 GLN A CA 1
ATOM 725 C C . GLN A 1 91 ? -13.867 15.766 49.798 1.00 94.81 91 GLN A C 1
ATOM 727 O O . GLN A 1 91 ? -12.721 15.410 49.528 1.00 94.81 91 GLN A O 1
ATOM 732 N N . LEU A 1 92 ? -14.741 14.977 50.430 1.00 92.69 92 LEU A N 1
ATOM 733 C CA . LEU A 1 92 ? -14.435 13.599 50.819 1.00 92.69 92 LEU A CA 1
ATOM 734 C C . LEU A 1 92 ? -14.149 12.723 49.595 1.00 92.69 92 LEU A C 1
ATOM 736 O O . LEU A 1 92 ? -13.152 12.006 49.577 1.00 92.69 92 LEU A O 1
ATOM 740 N N . TYR A 1 93 ? -14.964 12.845 48.546 1.00 95.50 93 TYR A N 1
ATOM 741 C CA . TYR A 1 93 ? -14.724 12.161 47.277 1.00 95.50 93 TYR A CA 1
ATOM 742 C C . TYR A 1 93 ? -13.388 12.572 46.633 1.00 95.50 93 TYR A C 1
ATOM 744 O O . TYR A 1 93 ? -12.614 11.730 46.184 1.00 95.50 93 TYR A O 1
ATOM 752 N N . GLN A 1 94 ? -13.087 13.871 46.597 1.00 96.62 94 GLN A N 1
ATOM 753 C CA . GLN A 1 94 ? -11.827 14.390 46.056 1.00 96.62 94 GLN A CA 1
ATOM 754 C C . GLN A 1 94 ? -10.616 13.867 46.839 1.00 96.62 94 GLN A C 1
ATOM 756 O O . GLN A 1 94 ? -9.610 13.493 46.235 1.00 96.62 94 GLN A O 1
ATOM 761 N N . LEU A 1 95 ? -10.731 13.795 48.167 1.00 92.56 95 LEU A N 1
ATOM 762 C CA . LEU A 1 95 ? -9.696 13.250 49.040 1.00 92.56 95 LEU A CA 1
ATOM 763 C C . LEU A 1 95 ? -9.451 11.759 48.762 1.00 92.56 95 LEU A C 1
ATOM 765 O O . LEU A 1 95 ? -8.297 11.356 48.629 1.00 92.56 95 LEU A O 1
ATOM 769 N N . ASP A 1 96 ? -10.516 10.966 48.602 1.00 93.69 96 ASP A N 1
ATOM 770 C CA . ASP A 1 96 ? -10.434 9.544 48.229 1.00 93.69 96 ASP A CA 1
ATOM 771 C C . ASP A 1 96 ? -9.713 9.343 46.885 1.00 93.69 96 ASP A C 1
ATOM 773 O O . ASP A 1 96 ? -8.809 8.514 46.759 1.00 93.69 96 ASP A O 1
ATOM 777 N N . LYS A 1 97 ? -10.023 10.188 45.894 1.00 91.38 97 LYS A N 1
ATOM 778 C CA . LYS A 1 97 ? -9.359 10.183 44.580 1.00 91.38 97 LYS A CA 1
ATOM 779 C C . LYS A 1 97 ? -7.973 10.819 44.565 1.00 91.38 97 LYS A C 1
ATOM 781 O O . LYS A 1 97 ? -7.338 10.832 43.511 1.00 91.38 97 LYS A O 1
ATOM 786 N N . LYS A 1 98 ? -7.483 11.320 45.703 1.00 93.62 98 LYS A N 1
ATOM 787 C CA . LYS A 1 98 ? -6.179 11.991 45.831 1.00 93.62 98 LYS A CA 1
ATOM 788 C C . LYS A 1 98 ? -6.039 13.203 44.892 1.00 93.62 98 LYS A C 1
ATOM 790 O O . LYS A 1 98 ? -4.963 13.452 44.351 1.00 93.62 98 LYS A O 1
ATOM 795 N N . ILE A 1 99 ? -7.122 13.961 44.701 1.00 91.31 99 ILE A N 1
ATOM 796 C CA . ILE A 1 99 ? -7.149 15.219 43.934 1.00 91.31 99 ILE A CA 1
ATOM 797 C C . ILE A 1 99 ? -7.422 16.423 44.858 1.00 91.31 99 ILE A C 1
ATOM 799 O O . ILE A 1 99 ? -7.903 16.230 45.976 1.00 91.31 99 ILE A O 1
ATOM 803 N N . PRO A 1 100 ? -7.138 17.674 44.432 1.00 89.56 100 PRO A N 1
ATOM 804 C CA . PRO A 1 100 ? -7.388 18.860 45.258 1.00 89.56 100 PRO A CA 1
ATOM 805 C C . PRO A 1 100 ? -8.843 18.959 45.758 1.00 89.56 100 PRO A C 1
ATOM 807 O O . PRO A 1 100 ? -9.781 19.001 44.960 1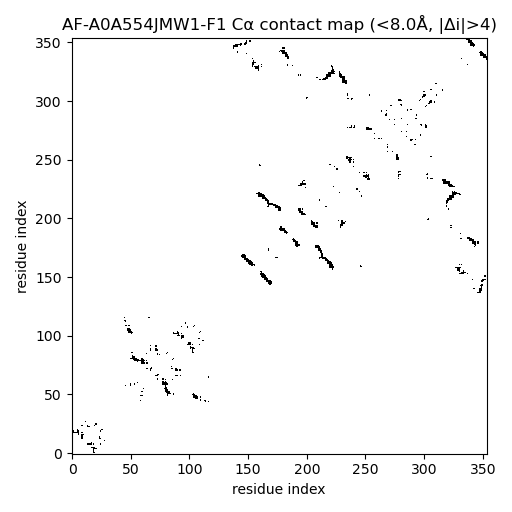.00 89.56 100 PRO A O 1
ATOM 810 N N . SER A 1 101 ? -9.030 19.027 47.081 1.00 90.50 101 SER A N 1
ATOM 811 C CA . SER A 1 101 ? -10.325 18.908 47.772 1.00 90.50 101 SER A CA 1
ATOM 812 C C . SER A 1 101 ? -11.025 20.251 48.035 1.00 90.50 101 SER A C 1
ATOM 814 O O . SER A 1 101 ? -11.480 20.556 49.140 1.00 90.50 101 SER A O 1
ATOM 816 N N . HIS A 1 102 ? -11.129 21.098 47.010 1.00 89.25 102 HIS A N 1
ATOM 817 C CA . HIS A 1 102 ? -11.772 22.416 47.133 1.00 89.25 102 HIS A CA 1
ATOM 818 C C . HIS A 1 102 ? -13.307 22.354 47.243 1.00 89.25 102 HIS A C 1
ATOM 820 O O . HIS A 1 102 ? -13.952 23.379 47.450 1.00 89.25 102 HIS A O 1
ATOM 826 N N . GLY A 1 103 ? -13.911 21.170 47.095 1.00 87.19 103 GLY A N 1
ATOM 827 C CA . GLY A 1 103 ? -15.351 20.973 47.260 1.00 87.19 103 GLY A CA 1
ATOM 828 C C . GLY A 1 103 ? -16.191 21.497 46.103 1.00 87.19 103 GLY A C 1
ATOM 829 O O . GLY A 1 103 ? -17.409 21.560 46.231 1.00 87.19 103 GLY A O 1
ATOM 830 N N . SER A 1 104 ? -15.561 21.859 44.984 1.00 91.31 104 SER A N 1
ATOM 831 C CA . SER A 1 104 ? -16.205 22.231 43.720 1.00 91.31 104 SER A CA 1
ATOM 832 C C . SER A 1 104 ? -16.011 21.124 42.691 1.00 91.31 104 SER A C 1
ATOM 834 O O . SER A 1 104 ? -14.901 20.608 42.543 1.00 91.31 104 SER A O 1
ATOM 836 N N . VAL A 1 105 ? -17.049 20.803 41.921 1.00 92.06 105 VAL A N 1
ATOM 837 C CA . VAL A 1 105 ? -16.983 19.820 40.831 1.00 92.06 105 VAL A CA 1
ATOM 838 C C . VAL A 1 105 ? -16.442 20.486 39.565 1.00 92.06 105 VAL A C 1
ATOM 840 O O . VAL A 1 105 ? -17.155 20.715 38.589 1.00 92.06 105 VAL A O 1
ATOM 843 N N . ASN A 1 106 ? -15.156 20.828 39.606 1.00 82.25 106 ASN A N 1
ATOM 844 C CA . ASN A 1 106 ? -14.419 21.376 38.469 1.00 82.25 106 ASN A CA 1
ATOM 845 C C . ASN A 1 106 ? -14.094 20.297 37.414 1.00 82.25 106 ASN A C 1
ATOM 847 O O . ASN A 1 106 ? -14.412 19.119 37.596 1.00 82.25 106 ASN A O 1
ATOM 851 N N . ALA A 1 107 ? -13.431 20.681 36.318 1.00 81.06 107 ALA A N 1
ATOM 852 C CA . ALA A 1 107 ? -13.089 19.771 35.218 1.00 81.06 107 ALA A CA 1
ATOM 853 C C . ALA A 1 107 ? -12.390 18.474 35.673 1.00 81.06 107 ALA A C 1
ATOM 855 O O . ALA A 1 107 ? -12.777 17.388 35.241 1.00 81.06 107 ALA A O 1
ATOM 856 N N . LEU A 1 108 ? -11.420 18.570 36.590 1.00 78.31 108 LEU A N 1
ATOM 857 C CA . LEU A 1 108 ? -10.710 17.403 37.121 1.00 78.31 108 LEU A CA 1
ATOM 858 C C . LEU A 1 108 ? -11.650 16.490 37.917 1.00 78.31 108 LEU A C 1
ATOM 860 O O . LEU A 1 108 ? -11.685 15.282 37.699 1.00 78.31 108 LEU A O 1
ATOM 864 N N . THR A 1 109 ? -12.459 17.069 38.801 1.00 91.19 109 THR A N 1
ATOM 865 C CA . THR A 1 109 ? -13.414 16.310 39.620 1.00 91.19 109 THR A CA 1
ATOM 866 C C . THR A 1 109 ? -14.463 15.621 38.749 1.00 91.19 109 THR A C 1
ATOM 868 O O . THR A 1 109 ? -14.771 14.453 38.976 1.00 91.19 109 THR A O 1
ATOM 871 N N . ARG A 1 110 ? -14.957 16.294 37.699 1.00 92.56 110 ARG A N 1
ATOM 872 C CA . ARG A 1 110 ? -15.868 15.689 36.717 1.00 92.56 110 ARG A CA 1
ATOM 873 C C . ARG A 1 110 ? -15.258 14.500 36.008 1.00 92.56 110 ARG A C 1
ATOM 875 O O . ARG A 1 110 ? -15.948 13.501 35.849 1.00 92.56 110 ARG A O 1
ATOM 882 N N . ALA A 1 111 ? -13.997 14.598 35.588 1.00 83.38 111 ALA A N 1
ATOM 883 C CA . ALA A 1 111 ? -13.325 13.497 34.911 1.00 83.38 111 ALA A CA 1
ATOM 884 C C . ALA A 1 111 ? -13.324 12.236 35.789 1.00 83.38 111 ALA A C 1
ATOM 886 O O . ALA A 1 111 ? -13.717 11.168 35.324 1.00 83.38 111 ALA A O 1
ATOM 887 N N . TYR A 1 112 ? -12.995 12.378 37.076 1.00 90.75 112 TYR A N 1
ATOM 888 C CA . TYR A 1 112 ? -13.029 11.262 38.021 1.00 90.75 112 TYR A CA 1
ATOM 889 C C . TYR A 1 112 ? -14.446 10.749 38.288 1.00 90.75 112 TYR A C 1
ATOM 891 O O . TYR A 1 112 ? -14.648 9.542 38.300 1.00 90.75 112 TYR A O 1
ATOM 899 N N . ILE A 1 113 ? -15.432 11.627 38.499 1.00 90.62 113 ILE A N 1
ATOM 900 C CA . ILE A 1 113 ? -16.829 11.205 38.721 1.00 90.62 113 ILE A CA 1
ATOM 901 C C . ILE A 1 113 ? -17.362 10.443 37.501 1.00 90.62 113 ILE A C 1
ATOM 903 O O . ILE A 1 113 ? -17.935 9.367 37.643 1.00 90.62 113 ILE A O 1
ATOM 907 N N . ASN A 1 114 ? -17.127 10.962 36.295 1.00 90.44 114 ASN A N 1
ATOM 908 C CA . ASN A 1 114 ? -17.530 10.314 35.049 1.00 90.44 114 ASN A CA 1
ATOM 909 C C . ASN A 1 114 ? -16.839 8.954 34.876 1.00 90.44 114 ASN A C 1
ATOM 911 O O . ASN A 1 114 ? -17.495 7.988 34.496 1.00 90.44 114 ASN A O 1
ATOM 915 N N . LEU A 1 115 ? -15.549 8.848 35.206 1.00 86.25 115 LEU A N 1
ATOM 916 C CA . LEU A 1 115 ? -14.827 7.574 35.207 1.00 86.25 115 LEU A CA 1
ATOM 917 C C . LEU A 1 115 ? -15.423 6.578 36.215 1.00 86.25 115 LEU A C 1
ATOM 919 O O . LEU A 1 115 ? -15.603 5.404 35.896 1.00 86.25 115 LEU A O 1
ATOM 923 N N . ASP A 1 116 ? -15.781 7.033 37.412 1.00 86.94 116 ASP A N 1
ATOM 924 C CA . ASP A 1 116 ? -16.401 6.204 38.448 1.00 86.94 116 ASP A CA 1
ATOM 925 C C . ASP A 1 116 ? -17.812 5.724 38.077 1.00 86.94 116 ASP A C 1
ATOM 927 O O . ASP A 1 116 ? -18.193 4.609 38.434 1.00 86.94 116 ASP A O 1
ATOM 931 N N . ILE A 1 117 ? -18.578 6.546 37.355 1.00 84.94 117 ILE A N 1
ATOM 932 C CA . ILE A 1 117 ? -19.876 6.168 36.778 1.00 84.94 117 ILE A CA 1
ATOM 933 C C . ILE A 1 117 ? -19.673 5.090 35.710 1.00 84.94 117 ILE A C 1
ATOM 935 O O . ILE A 1 117 ? -20.335 4.054 35.740 1.00 84.94 117 ILE A O 1
ATOM 939 N N . LEU A 1 118 ? -18.725 5.300 34.792 1.00 79.31 118 LEU A N 1
ATOM 940 C CA . LEU A 1 118 ? -18.427 4.346 33.723 1.00 79.31 118 LEU A CA 1
ATOM 941 C C . LEU A 1 118 ? -17.919 3.007 34.277 1.00 79.31 118 LEU A C 1
ATOM 943 O O . LEU A 1 118 ? -18.337 1.953 33.810 1.00 79.31 118 LEU A O 1
ATOM 947 N N . THR A 1 119 ? -17.069 3.026 35.304 1.00 77.50 119 THR A N 1
ATOM 948 C CA . THR A 1 119 ? -16.540 1.808 35.943 1.00 77.50 119 THR A CA 1
ATOM 949 C C . THR A 1 119 ? -17.572 1.088 36.811 1.00 77.50 119 THR A C 1
ATOM 951 O O . THR A 1 119 ? -17.590 -0.141 36.813 1.00 77.50 119 THR A O 1
ATOM 954 N N . GLY A 1 120 ? -18.476 1.807 37.487 1.00 68.44 120 GLY A N 1
ATOM 955 C CA . GLY A 1 120 ? -19.598 1.205 38.221 1.00 68.44 120 GLY A CA 1
ATOM 956 C C . GLY A 1 120 ? -20.523 0.389 37.312 1.00 68.44 120 GLY A C 1
ATOM 957 O O . GLY A 1 120 ? -20.864 -0.747 37.630 1.00 68.44 120 GLY A O 1
ATOM 958 N N . ILE A 1 121 ? -20.812 0.905 36.114 1.00 62.72 121 ILE A N 1
ATOM 959 C CA . ILE A 1 121 ? -21.602 0.203 35.085 1.00 62.72 121 ILE A CA 1
ATOM 960 C C . ILE A 1 121 ? -20.903 -1.077 34.597 1.00 62.72 121 ILE A C 1
ATOM 962 O O . ILE A 1 121 ? -21.562 -2.065 34.265 1.00 62.72 121 ILE A O 1
ATOM 966 N N . LEU A 1 122 ? -19.569 -1.080 34.557 1.00 55.06 122 LEU A N 1
ATOM 967 C CA . LEU A 1 122 ? -18.778 -2.263 34.209 1.00 55.06 122 LEU A CA 1
ATOM 968 C C . LEU A 1 122 ? -18.723 -3.288 35.358 1.00 55.06 122 LEU A C 1
ATOM 970 O O . LEU A 1 122 ? -18.567 -4.479 35.096 1.00 55.06 122 LEU A O 1
ATOM 974 N N . ALA A 1 123 ? -18.873 -2.848 36.611 1.00 50.44 123 ALA A N 1
ATOM 975 C CA . ALA A 1 123 ? -18.814 -3.695 37.802 1.00 50.44 123 ALA A CA 1
ATOM 976 C C . ALA A 1 123 ? -20.158 -4.367 38.158 1.00 50.44 123 ALA A C 1
ATOM 978 O O . ALA A 1 123 ? -20.151 -5.497 38.641 1.00 50.44 123 ALA A O 1
ATOM 979 N N . GLU A 1 124 ? -21.303 -3.734 37.870 1.00 45.44 124 GLU A N 1
ATOM 980 C CA . GLU A 1 124 ? -22.649 -4.297 38.116 1.00 45.44 124 GLU A CA 1
ATOM 981 C C . GLU A 1 124 ? -23.020 -5.472 37.185 1.00 45.44 124 GLU A C 1
ATOM 983 O O . GLU A 1 124 ? -24.026 -6.150 37.392 1.00 45.44 124 GLU A O 1
ATOM 988 N N . LYS A 1 125 ? -22.195 -5.768 36.173 1.00 41.84 125 LYS A N 1
ATOM 989 C CA . LYS A 1 125 ? -22.356 -6.906 35.251 1.00 41.84 125 LYS A CA 1
ATOM 990 C C . LYS A 1 125 ? -21.429 -8.083 35.587 1.00 41.84 125 LYS A C 1
ATOM 992 O O . LYS A 1 125 ? -20.740 -8.597 34.708 1.00 41.84 125 LYS A O 1
ATOM 997 N N . LYS A 1 126 ? -21.411 -8.530 36.844 1.00 32.97 126 LYS A N 1
ATOM 998 C CA . LYS A 1 126 ? -20.764 -9.792 37.246 1.00 32.97 126 LYS A CA 1
ATOM 999 C C . LYS A 1 126 ? -21.775 -10.752 37.881 1.00 32.97 126 LYS A C 1
ATOM 1001 O O . LYS A 1 126 ? -21.926 -10.785 39.095 1.00 32.97 126 LYS A O 1
ATOM 1006 N N . ASP A 1 127 ? -22.426 -11.541 37.030 1.00 31.73 127 ASP A N 1
ATOM 1007 C CA . ASP A 1 127 ? -22.824 -12.922 37.330 1.00 31.73 127 ASP A CA 1
ATOM 1008 C C . ASP A 1 127 ? -22.149 -13.826 36.283 1.00 31.73 127 ASP A C 1
ATOM 1010 O O . ASP A 1 127 ? -21.878 -13.395 35.159 1.00 31.73 127 ASP A O 1
ATOM 1014 N N . ASP A 1 128 ? -21.809 -15.032 36.716 1.00 35.75 128 ASP A N 1
ATOM 1015 C CA . ASP A 1 128 ? -20.757 -15.963 36.295 1.00 35.75 128 ASP A CA 1
ATOM 1016 C C . ASP A 1 128 ? -20.964 -16.629 34.918 1.00 35.75 128 ASP A C 1
ATOM 1018 O O . ASP A 1 128 ? -20.805 -17.832 34.727 1.00 35.75 128 ASP A O 1
ATOM 1022 N N . SER A 1 129 ? -21.289 -15.827 33.908 1.00 29.09 129 SER A N 1
ATOM 1023 C CA . SER A 1 129 ? -20.886 -16.117 32.540 1.00 29.09 129 SER A CA 1
ATOM 1024 C C . SER A 1 129 ? -19.811 -15.112 32.165 1.00 29.09 129 SER A C 1
ATOM 1026 O O . SER A 1 129 ? -20.100 -13.967 31.813 1.00 29.09 129 SER A O 1
ATOM 1028 N N . THR A 1 130 ? -18.556 -15.549 32.193 1.00 34.06 130 THR A N 1
ATOM 1029 C CA . THR A 1 130 ? -17.475 -15.017 31.358 1.00 34.06 130 THR A CA 1
ATOM 1030 C C . THR A 1 130 ? -17.822 -15.221 29.883 1.00 34.06 130 THR A C 1
ATOM 1032 O O . THR A 1 130 ? -17.206 -15.969 29.138 1.00 34.06 130 THR A O 1
ATOM 1035 N N . GLN A 1 131 ? -18.848 -14.507 29.457 1.00 30.77 131 GLN A N 1
ATOM 1036 C CA . GLN A 1 131 ? -18.939 -13.908 28.154 1.00 30.77 131 GLN A CA 1
ATOM 1037 C C . GLN A 1 131 ? -19.157 -12.427 28.478 1.00 30.77 131 GLN A C 1
ATOM 1039 O O . GLN A 1 131 ? -20.268 -11.900 28.449 1.00 30.77 131 GLN A O 1
ATOM 1044 N N . VAL A 1 132 ? -18.045 -11.706 28.681 1.00 29.25 132 VAL A N 1
ATOM 1045 C CA . VAL A 1 132 ? -17.886 -10.516 27.839 1.00 29.25 132 VAL A CA 1
ATOM 1046 C C . VAL A 1 132 ? -18.303 -11.055 26.479 1.00 29.25 132 VAL A C 1
ATOM 1048 O O . VAL A 1 132 ? -17.612 -11.945 25.997 1.00 29.25 132 VAL A O 1
ATOM 1051 N N . LYS A 1 133 ? -19.455 -10.675 25.900 1.00 32.88 133 LYS A N 1
ATOM 1052 C CA . LYS A 1 133 ? -19.489 -10.757 24.443 1.00 32.88 133 LYS A CA 1
ATOM 1053 C C . LYS A 1 133 ? -18.291 -9.887 24.114 1.00 32.88 133 LYS A C 1
ATOM 1055 O O . LYS A 1 133 ? -18.378 -8.692 24.433 1.00 32.88 133 LYS A O 1
ATOM 1060 N N . PRO A 1 134 ? -17.162 -10.453 23.644 1.00 31.56 134 PRO A N 1
ATOM 1061 C CA . PRO A 1 134 ? -16.022 -9.628 23.297 1.00 31.56 134 PRO A CA 1
ATOM 1062 C C . PRO A 1 134 ? -16.597 -8.565 22.361 1.00 31.56 134 PRO A C 1
ATOM 1064 O O . PRO A 1 134 ? -17.655 -8.800 21.760 1.00 31.56 134 PRO A O 1
ATOM 1067 N N . LEU A 1 135 ? -15.989 -7.385 22.238 1.00 33.56 135 LEU A N 1
ATOM 1068 C CA . LEU A 1 135 ? -16.208 -6.629 20.999 1.00 33.56 135 LEU A CA 1
ATOM 1069 C C . LEU A 1 135 ? -16.146 -7.681 19.886 1.00 33.56 135 LEU A C 1
ATOM 1071 O O . LEU A 1 135 ? -15.106 -8.341 19.878 1.00 33.56 135 LEU A O 1
ATOM 1075 N N . PRO A 1 136 ? -17.286 -8.005 19.211 1.00 33.47 136 PRO A N 1
ATOM 1076 C CA . PRO A 1 136 ? -17.661 -9.375 18.827 1.00 33.47 136 PRO A CA 1
ATOM 1077 C C . PRO A 1 136 ? -16.393 -10.083 18.465 1.00 33.47 136 PRO A C 1
ATOM 1079 O O . PRO A 1 136 ? -15.775 -9.552 17.548 1.00 33.47 136 PRO A O 1
ATOM 1082 N N . GLU A 1 137 ? -15.966 -11.090 19.252 1.00 46.84 137 GLU A N 1
ATOM 1083 C CA . GLU A 1 137 ? -14.669 -11.771 19.095 1.00 46.84 137 GLU A CA 1
ATOM 1084 C C . GLU A 1 137 ? -14.543 -11.978 17.609 1.00 46.84 137 GLU A C 1
ATOM 1086 O O . GLU A 1 137 ? -15.370 -12.708 17.055 1.00 46.84 137 GLU A O 1
ATOM 1091 N N . THR A 1 138 ? -13.778 -11.117 16.933 1.00 53.38 138 THR A N 1
ATOM 1092 C CA . THR A 1 138 ? -14.206 -10.826 15.566 1.00 53.38 138 THR A CA 1
ATOM 1093 C C . THR A 1 138 ? -13.729 -12.006 14.796 1.00 53.38 138 THR A C 1
ATOM 1095 O O . THR A 1 138 ? -12.524 -12.086 14.599 1.00 53.38 138 THR A O 1
ATOM 1098 N N . ALA A 1 139 ? -14.654 -12.938 14.523 1.00 64.12 139 ALA A N 1
ATOM 1099 C CA . ALA A 1 139 ? -14.343 -14.358 14.465 1.00 64.12 139 ALA A CA 1
ATOM 1100 C C . ALA A 1 139 ? -13.000 -14.520 13.783 1.00 64.12 139 ALA A C 1
ATOM 1102 O O . ALA A 1 139 ? -12.900 -14.109 12.639 1.00 64.12 139 ALA A O 1
ATOM 1103 N N . THR A 1 140 ? -11.954 -14.921 14.504 1.00 82.38 140 THR A N 1
ATOM 1104 C CA . THR A 1 140 ? -10.593 -14.713 14.001 1.00 82.38 140 THR A CA 1
ATOM 1105 C C . THR A 1 140 ? -10.449 -15.392 12.645 1.00 82.38 140 THR A C 1
ATOM 1107 O O . THR A 1 140 ? -10.854 -16.543 12.460 1.00 82.38 140 THR A O 1
ATOM 1110 N N . SER A 1 141 ? -9.955 -14.642 11.667 1.00 91.81 141 SER A N 1
ATOM 1111 C CA . SER A 1 141 ? -9.801 -15.134 10.310 1.00 91.81 141 SER A CA 1
ATOM 1112 C C . SER A 1 141 ? -8.805 -16.290 10.286 1.00 91.81 141 SER A C 1
ATOM 1114 O O . SER A 1 141 ? -7.834 -16.318 11.043 1.00 91.81 141 SER A O 1
ATOM 1116 N N . THR A 1 142 ? -8.979 -17.219 9.348 1.00 92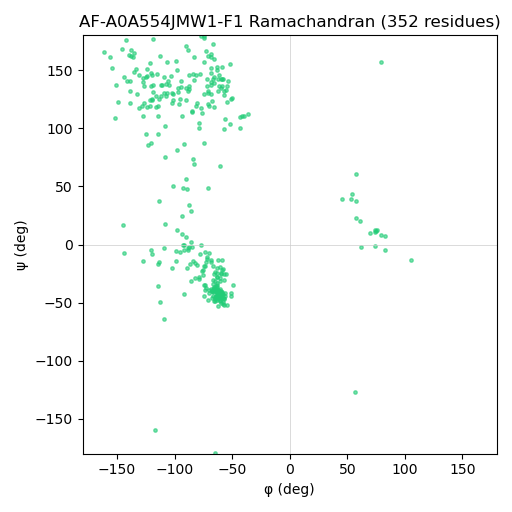.56 142 THR A N 1
ATOM 1117 C CA . THR A 1 142 ? -7.976 -18.256 9.053 1.00 92.56 142 THR A CA 1
ATOM 1118 C C . THR A 1 142 ? -6.651 -17.669 8.557 1.00 92.56 142 THR A C 1
ATOM 1120 O O . THR A 1 142 ? -5.647 -18.379 8.503 1.00 92.56 142 THR A O 1
ATOM 1123 N N . PHE A 1 143 ? -6.648 -16.383 8.191 1.00 93.50 143 PHE A N 1
ATOM 1124 C CA . PHE A 1 143 ? -5.473 -15.627 7.766 1.00 93.50 143 PHE A CA 1
ATOM 1125 C C . PHE A 1 143 ? -4.762 -14.890 8.910 1.00 93.50 143 PHE A C 1
ATOM 1127 O O . PHE A 1 143 ? -3.728 -14.264 8.676 1.00 93.50 143 PHE A O 1
ATOM 1134 N N . TYR A 1 144 ? -5.262 -14.987 10.146 1.00 90.50 144 TYR A N 1
ATOM 1135 C CA . TYR A 1 144 ? -4.573 -14.463 11.325 1.00 90.50 144 TYR A CA 1
ATOM 1136 C C . TYR A 1 144 ? -3.159 -15.050 11.435 1.00 90.50 144 TYR A C 1
ATOM 1138 O O . TYR A 1 144 ? -2.967 -16.257 11.274 1.00 90.50 144 TYR A O 1
ATOM 1146 N N . LYS A 1 145 ? -2.160 -14.187 11.674 1.00 88.50 145 LYS A N 1
ATOM 1147 C CA . LYS A 1 145 ? -0.710 -14.497 11.638 1.00 88.50 145 LYS A CA 1
ATOM 1148 C C . LYS A 1 145 ? -0.157 -14.962 10.280 1.00 88.50 145 LYS A C 1
ATOM 1150 O O . LYS A 1 145 ? 1.049 -15.180 10.176 1.00 88.50 145 LYS A O 1
ATOM 1155 N N . LYS A 1 146 ? -0.994 -15.104 9.248 1.00 94.88 146 LYS A N 1
ATOM 1156 C CA . LYS A 1 146 ? -0.563 -15.377 7.868 1.00 94.88 146 LYS A CA 1
ATOM 1157 C C . LYS A 1 146 ? -0.366 -14.085 7.087 1.00 94.88 146 LYS A C 1
ATOM 1159 O O . LYS A 1 146 ? 0.627 -13.965 6.380 1.00 94.88 146 LYS A O 1
ATOM 1164 N N . ILE A 1 147 ? -1.285 -13.133 7.236 1.00 97.81 147 ILE A N 1
ATOM 1165 C CA . ILE A 1 147 ? -1.138 -11.763 6.740 1.00 97.81 147 ILE A CA 1
ATOM 1166 C C . ILE A 1 147 ? -0.939 -10.839 7.939 1.00 97.81 147 ILE A C 1
ATOM 1168 O O . ILE A 1 147 ? -1.717 -10.906 8.887 1.00 97.81 147 ILE A O 1
ATOM 1172 N N . ASP A 1 148 ? 0.082 -9.986 7.894 1.00 95.69 148 ASP A N 1
ATOM 1173 C CA . ASP A 1 148 ? 0.313 -8.946 8.900 1.00 95.69 148 ASP A CA 1
ATOM 1174 C C . ASP A 1 148 ? 0.405 -7.557 8.270 1.00 95.69 148 ASP A C 1
ATOM 1176 O O . ASP A 1 148 ? 0.888 -7.386 7.147 1.00 95.69 148 ASP A O 1
ATOM 1180 N N . ILE A 1 149 ? 0.012 -6.546 9.038 1.00 97.50 149 ILE A N 1
ATOM 1181 C CA . ILE A 1 149 ? 0.325 -5.147 8.784 1.00 97.50 149 ILE A CA 1
ATOM 1182 C C . ILE A 1 149 ? 1.799 -4.942 9.160 1.00 97.50 149 ILE A C 1
ATOM 1184 O O . ILE A 1 149 ? 2.181 -4.613 10.287 1.00 97.50 149 ILE A O 1
ATOM 1188 N N . SER A 1 150 ? 2.644 -5.202 8.171 1.00 96.69 150 SER A N 1
ATOM 1189 C CA . SER A 1 150 ? 4.103 -5.120 8.244 1.00 96.69 150 SER A CA 1
ATOM 1190 C C . SER A 1 150 ? 4.661 -3.691 8.260 1.00 96.69 150 SER A C 1
ATOM 1192 O O . SER A 1 150 ? 5.805 -3.491 8.662 1.00 96.69 150 SER A O 1
ATOM 1194 N N . GLY A 1 151 ? 3.874 -2.700 7.832 1.00 95.44 151 GLY A N 1
ATOM 1195 C CA . GLY A 1 151 ? 4.241 -1.286 7.866 1.00 95.44 151 GLY A CA 1
ATOM 1196 C C . GLY A 1 151 ? 3.009 -0.404 8.008 1.00 95.44 151 GLY A C 1
ATOM 1197 O O . GLY A 1 151 ? 1.995 -0.651 7.357 1.00 95.44 151 GLY A O 1
ATOM 1198 N N . PHE A 1 152 ? 3.094 0.616 8.858 1.00 95.62 152 PHE A N 1
ATOM 1199 C CA . PHE A 1 152 ? 2.010 1.562 9.087 1.00 95.62 152 PHE A CA 1
ATOM 1200 C C . PHE A 1 152 ? 2.572 2.940 9.444 1.00 95.62 152 PHE A C 1
ATOM 1202 O O . PHE A 1 152 ? 3.336 3.079 10.398 1.00 95.62 152 PHE A O 1
ATOM 1209 N N . SER A 1 153 ? 2.201 3.952 8.664 1.00 94.06 153 SER A N 1
ATOM 1210 C CA . SER A 1 153 ? 2.583 5.347 8.871 1.00 94.06 153 SER A CA 1
ATOM 1211 C C . SER A 1 153 ? 1.384 6.238 8.603 1.00 94.06 153 SER A C 1
ATOM 1213 O O . SER A 1 153 ? 0.847 6.230 7.498 1.00 94.06 153 SER A O 1
ATOM 1215 N N . GLY A 1 154 ? 0.998 7.025 9.603 1.00 91.69 154 GLY A N 1
ATOM 1216 C CA . GLY A 1 154 ? -0.121 7.967 9.521 1.00 91.69 154 GLY A CA 1
ATOM 1217 C C . GLY A 1 154 ? 0.099 9.255 10.314 1.00 91.69 154 GLY A C 1
ATOM 1218 O O . GLY A 1 154 ? -0.844 9.964 10.629 1.00 91.69 154 GLY A O 1
ATOM 1219 N N . ARG A 1 155 ? 1.349 9.558 10.696 1.00 90.50 155 ARG A N 1
ATOM 1220 C CA . ARG A 1 155 ? 1.697 10.734 11.518 1.00 90.50 155 ARG A CA 1
ATOM 1221 C C . ARG A 1 155 ? 1.903 12.010 10.688 1.00 90.50 155 ARG A C 1
ATOM 1223 O O . ARG A 1 155 ? 2.736 12.844 11.046 1.00 90.50 155 ARG A O 1
ATOM 1230 N N . SER A 1 156 ? 1.230 12.129 9.548 1.00 91.31 156 SER A N 1
ATOM 1231 C CA . SER A 1 156 ? 1.373 13.258 8.632 1.00 91.31 156 SER A CA 1
ATOM 1232 C C . SER A 1 156 ? 0.024 13.701 8.083 1.00 91.31 156 SER A C 1
ATOM 1234 O O . SER A 1 156 ? -0.767 12.875 7.649 1.00 91.31 156 SER A O 1
ATOM 1236 N N . LYS A 1 157 ? -0.149 15.023 7.969 1.00 90.94 157 LYS A N 1
ATOM 1237 C CA . LYS A 1 157 ? -1.302 15.647 7.301 1.00 90.94 157 LYS A CA 1
ATOM 1238 C C . LYS A 1 157 ? -1.302 15.503 5.786 1.00 90.94 157 LYS A C 1
ATOM 1240 O O . LYS A 1 157 ? -2.291 15.843 5.143 1.00 90.94 157 LYS A O 1
ATOM 1245 N N . ASP A 1 158 ? -0.178 15.085 5.216 1.00 94.19 158 ASP A N 1
ATOM 1246 C CA . ASP A 1 158 ? -0.066 14.804 3.793 1.00 94.19 158 ASP A CA 1
ATOM 1247 C C . ASP A 1 158 ? -0.546 13.369 3.502 1.00 94.19 158 ASP A C 1
ATOM 1249 O O . ASP A 1 158 ? 0.126 12.418 3.916 1.00 94.19 158 ASP A O 1
ATOM 1253 N N . PRO A 1 159 ? -1.642 13.181 2.741 1.00 93.50 159 PRO A N 1
ATOM 1254 C CA . PRO A 1 159 ? -2.169 11.854 2.413 1.00 93.50 159 PRO A CA 1
ATOM 1255 C C . PRO A 1 159 ? -1.174 10.969 1.648 1.00 93.50 159 PRO A C 1
ATOM 1257 O O . PRO A 1 159 ? -1.266 9.744 1.702 1.00 93.50 159 PRO A O 1
ATOM 1260 N N . LEU A 1 160 ? -0.215 11.555 0.918 1.00 94.56 160 LEU A N 1
ATOM 1261 C CA . LEU A 1 160 ? 0.831 10.789 0.222 1.00 94.56 160 LEU A CA 1
ATOM 1262 C C . LEU A 1 160 ? 1.895 10.228 1.172 1.00 94.56 160 LEU A C 1
ATOM 1264 O O . LEU A 1 160 ? 2.610 9.291 0.813 1.00 94.56 160 LEU A O 1
ATOM 1268 N N . SER A 1 161 ? 1.986 10.775 2.382 1.00 94.75 161 SER A N 1
ATOM 1269 C CA . SER A 1 161 ? 2.856 10.279 3.447 1.00 94.75 161 SER A CA 1
ATOM 1270 C C . SER A 1 161 ? 2.190 9.176 4.283 1.00 94.75 161 SER A C 1
ATOM 1272 O O . SER A 1 161 ? 2.878 8.429 4.989 1.00 94.75 161 SER A O 1
ATOM 1274 N N . GLU A 1 162 ? 0.866 9.041 4.189 1.00 95.38 162 GLU A N 1
ATOM 1275 C CA . GLU A 1 162 ? 0.104 7.989 4.852 1.00 95.38 162 GLU A CA 1
ATOM 1276 C C . GLU A 1 162 ? 0.159 6.682 4.056 1.00 95.38 162 GLU A C 1
ATOM 1278 O O . GLU A 1 162 ? -0.282 6.605 2.902 1.00 95.38 162 GLU A O 1
ATOM 1283 N N . HIS A 1 163 ? 0.701 5.634 4.674 1.00 95.00 163 HIS A N 1
ATOM 1284 C CA . HIS A 1 163 ? 0.877 4.349 4.016 1.00 95.00 163 HIS A CA 1
ATOM 1285 C C . HIS A 1 163 ? 0.670 3.162 4.950 1.00 95.00 163 HIS A C 1
ATOM 1287 O O . HIS A 1 163 ? 1.054 3.161 6.121 1.00 95.00 163 HIS A O 1
ATOM 1293 N N . ILE A 1 164 ? 0.101 2.111 4.373 1.00 97.69 164 ILE A N 1
ATOM 1294 C CA . ILE A 1 164 ? -0.084 0.800 4.978 1.00 97.69 164 ILE A CA 1
ATOM 1295 C C . ILE A 1 164 ? 0.646 -0.206 4.097 1.00 97.69 164 ILE A C 1
ATOM 1297 O O . ILE A 1 164 ? 0.550 -0.159 2.875 1.00 97.69 164 ILE A O 1
ATOM 1301 N N . THR A 1 165 ? 1.386 -1.134 4.688 1.00 98.25 165 THR A N 1
ATOM 1302 C CA . THR A 1 165 ? 1.953 -2.271 3.963 1.00 98.25 165 THR A CA 1
ATOM 1303 C C . THR A 1 165 ? 1.562 -3.556 4.659 1.00 98.25 165 THR A C 1
ATOM 1305 O O . THR A 1 165 ? 1.905 -3.756 5.825 1.00 98.25 165 THR A O 1
ATOM 1308 N N . ILE A 1 166 ? 0.892 -4.443 3.929 1.00 98.56 166 ILE A N 1
ATOM 1309 C CA . ILE A 1 166 ? 0.611 -5.801 4.393 1.00 98.56 166 ILE A CA 1
ATOM 1310 C C . ILE A 1 166 ? 1.544 -6.796 3.714 1.00 98.56 166 ILE A C 1
ATOM 1312 O O . ILE A 1 166 ? 1.904 -6.619 2.548 1.00 98.56 166 ILE A O 1
ATOM 1316 N N . THR A 1 167 ? 1.932 -7.838 4.443 1.00 98.62 167 THR A N 1
ATOM 1317 C CA . THR A 1 167 ? 2.822 -8.891 3.946 1.00 98.62 167 THR A CA 1
ATOM 1318 C C . THR A 1 167 ? 2.195 -10.260 4.170 1.00 98.62 167 THR A C 1
ATOM 1320 O O . THR A 1 167 ? 1.616 -10.523 5.220 1.00 98.62 167 THR A O 1
ATOM 1323 N N . ASN A 1 168 ? 2.339 -11.154 3.193 1.00 98.31 168 ASN A N 1
ATOM 1324 C CA . ASN A 1 168 ? 2.051 -12.571 3.368 1.00 98.31 168 ASN A CA 1
ATOM 1325 C C . ASN A 1 168 ? 3.268 -13.292 3.968 1.00 98.31 168 ASN A C 1
ATOM 1327 O O . ASN A 1 168 ? 4.319 -13.398 3.339 1.00 98.31 168 ASN A O 1
ATOM 1331 N N . ARG A 1 169 ? 3.122 -13.795 5.195 1.00 97.38 169 ARG A N 1
ATOM 1332 C CA . ARG A 1 169 ? 4.153 -14.492 5.983 1.00 97.38 169 ARG A CA 1
ATOM 1333 C C . ARG A 1 169 ? 4.138 -16.008 5.824 1.00 97.38 169 ARG A C 1
ATOM 1335 O O . ARG A 1 169 ? 4.954 -16.691 6.446 1.00 97.38 169 ARG A O 1
ATOM 1342 N N . THR A 1 170 ? 3.220 -16.548 5.029 1.00 96.56 170 THR A N 1
ATOM 1343 C CA . THR A 1 170 ? 3.213 -17.979 4.706 1.00 96.56 170 THR A CA 1
ATOM 1344 C C . THR A 1 170 ? 4.412 -18.350 3.834 1.00 96.56 170 THR A C 1
ATOM 1346 O O . THR A 1 170 ? 5.095 -17.486 3.279 1.00 96.56 170 THR A O 1
ATOM 1349 N N . ARG A 1 171 ? 4.701 -19.652 3.741 1.00 94.75 171 ARG A N 1
ATOM 1350 C CA . ARG A 1 171 ? 5.835 -20.178 2.964 1.00 94.75 171 ARG A CA 1
ATOM 1351 C C . ARG A 1 171 ? 5.416 -20.776 1.623 1.00 94.75 171 ARG A C 1
ATOM 1353 O O . ARG A 1 171 ? 6.251 -20.902 0.738 1.00 94.75 171 ARG A O 1
ATOM 1360 N N . ASP A 1 172 ? 4.147 -21.133 1.485 1.00 94.50 172 ASP A N 1
ATOM 1361 C CA . ASP A 1 172 ? 3.623 -21.976 0.411 1.00 94.50 172 ASP A CA 1
ATOM 1362 C C . ASP A 1 172 ? 2.213 -21.578 -0.063 1.00 94.50 172 ASP A C 1
ATOM 1364 O O . ASP A 1 172 ? 1.740 -22.087 -1.076 1.00 94.50 172 ASP A O 1
ATOM 1368 N N . GLU A 1 173 ? 1.545 -20.642 0.615 1.00 96.25 173 GLU A N 1
ATOM 1369 C CA . GLU A 1 173 ? 0.162 -20.260 0.327 1.00 96.25 173 GLU A CA 1
ATOM 1370 C C . GLU A 1 173 ? 0.076 -18.885 -0.351 1.00 96.25 173 GLU A C 1
ATOM 1372 O O . GLU A 1 173 ? 0.635 -17.893 0.116 1.00 96.25 173 GLU A O 1
ATOM 1377 N N . SER A 1 174 ? -0.672 -18.803 -1.452 1.00 96.56 174 SER A N 1
ATOM 1378 C CA . SER A 1 174 ? -1.035 -17.525 -2.075 1.00 96.56 174 SER A CA 1
ATOM 1379 C C . SER A 1 174 ? -2.408 -17.079 -1.581 1.00 96.56 174 SER A C 1
ATOM 1381 O O . SER A 1 174 ? -3.374 -17.828 -1.705 1.00 96.56 174 SER A O 1
ATOM 1383 N N . ILE A 1 175 ? -2.505 -15.866 -1.032 1.00 97.69 175 ILE A N 1
ATOM 1384 C CA . ILE A 1 175 ? -3.705 -15.386 -0.333 1.00 97.69 175 ILE A CA 1
ATOM 1385 C C . ILE A 1 175 ? -4.335 -14.215 -1.105 1.00 97.69 175 ILE A C 1
ATOM 1387 O O . ILE A 1 175 ? -3.677 -13.183 -1.278 1.00 97.69 175 ILE A O 1
ATOM 1391 N N . PRO A 1 176 ? -5.591 -14.331 -1.578 1.00 97.31 176 PRO A N 1
ATOM 1392 C CA . PRO A 1 176 ? -6.315 -13.216 -2.178 1.00 97.31 176 PRO A CA 1
ATOM 1393 C C . PRO A 1 176 ? -6.778 -12.232 -1.096 1.00 97.31 176 PRO A C 1
ATOM 1395 O O . PRO A 1 176 ? -7.405 -12.631 -0.115 1.00 97.31 176 PRO A O 1
ATOM 1398 N N . VAL A 1 177 ? -6.490 -10.945 -1.291 1.00 98.06 177 VAL A N 1
ATOM 1399 C CA . VAL A 1 177 ? -6.754 -9.882 -0.299 1.00 98.06 177 VAL A CA 1
ATOM 1400 C C . VAL A 1 177 ? -7.688 -8.782 -0.810 1.00 98.06 177 VAL A C 1
ATOM 1402 O O . VAL A 1 177 ? -8.071 -7.897 -0.053 1.00 98.06 177 VAL A O 1
ATOM 1405 N N . THR A 1 178 ? -8.090 -8.808 -2.084 1.00 98.00 178 THR A N 1
ATOM 1406 C CA . THR A 1 178 ? -9.095 -7.861 -2.600 1.00 98.00 178 THR A CA 1
ATOM 1407 C C . THR A 1 178 ? -10.411 -7.979 -1.830 1.00 98.00 178 THR A C 1
ATOM 1409 O O . THR A 1 178 ? -10.892 -9.079 -1.561 1.00 98.00 178 THR A O 1
ATOM 1412 N N . GLY A 1 179 ? -11.003 -6.832 -1.493 1.00 96.38 179 GLY A N 1
ATOM 1413 C CA . GLY A 1 179 ? -12.242 -6.728 -0.722 1.00 96.38 179 GLY A CA 1
ATOM 1414 C C . GLY A 1 179 ? -12.063 -6.829 0.793 1.00 96.38 179 GLY A C 1
ATOM 1415 O O . GLY A 1 179 ? -13.037 -6.653 1.516 1.00 96.38 179 GLY A O 1
ATOM 1416 N N . TRP A 1 180 ? -10.852 -7.092 1.288 1.00 97.81 180 TRP A N 1
ATOM 1417 C CA . TRP A 1 180 ? -10.551 -6.978 2.716 1.00 97.81 180 TRP A CA 1
ATOM 1418 C C . TRP A 1 180 ? -10.589 -5.510 3.133 1.00 97.81 180 TRP A C 1
ATOM 1420 O O . TRP A 1 180 ? -10.322 -4.629 2.314 1.00 97.81 180 TRP A O 1
ATOM 1430 N N . GLU A 1 181 ? -10.914 -5.241 4.393 1.00 97.00 181 GLU A N 1
ATOM 1431 C CA . GLU A 1 181 ? -11.136 -3.883 4.885 1.00 97.00 181 GLU A CA 1
ATOM 1432 C C . GLU A 1 181 ? -10.147 -3.502 5.982 1.00 97.00 181 GLU A C 1
ATOM 1434 O O . GLU A 1 181 ? -9.899 -4.269 6.911 1.00 97.00 181 GLU A O 1
ATOM 1439 N N . PHE A 1 182 ? -9.637 -2.277 5.907 1.00 96.75 182 PHE A N 1
ATOM 1440 C CA . PHE A 1 182 ? -9.003 -1.605 7.031 1.00 96.75 182 PHE A CA 1
ATOM 1441 C C . PHE A 1 182 ? -10.024 -0.735 7.753 1.00 96.75 182 PHE A C 1
ATOM 1443 O O . PHE A 1 182 ? -10.757 0.008 7.105 1.00 96.75 182 PHE A O 1
ATOM 1450 N N . GLU A 1 183 ? -10.040 -0.789 9.078 1.00 92.25 183 GLU A N 1
ATOM 1451 C CA . GLU A 1 183 ? -10.876 0.033 9.949 1.00 92.25 183 GLU A CA 1
ATOM 1452 C C . GLU A 1 183 ? -9.975 0.863 10.870 1.00 92.25 183 GLU A C 1
ATOM 1454 O O . GLU A 1 183 ? -9.113 0.311 11.555 1.00 92.25 183 GLU A O 1
ATOM 1459 N N . THR A 1 184 ? -10.146 2.187 10.859 1.00 90.44 184 THR A N 1
ATOM 1460 C CA . THR A 1 184 ? -9.400 3.106 11.739 1.00 90.44 184 THR A CA 1
ATOM 1461 C C . THR A 1 184 ? -10.115 3.304 13.076 1.00 90.44 184 THR A C 1
ATOM 1463 O O . THR A 1 184 ? -11.306 3.007 13.205 1.00 90.44 184 THR A O 1
ATOM 1466 N N . SER A 1 185 ? -9.445 3.904 14.066 1.00 83.56 185 SER A N 1
ATOM 1467 C CA . SER A 1 185 ? -10.055 4.259 15.361 1.00 83.56 185 SER A CA 1
ATOM 1468 C C . SER A 1 185 ? -11.230 5.241 15.251 1.00 83.56 185 SER A C 1
ATOM 1470 O O . SER A 1 185 ? -12.044 5.349 16.168 1.00 83.56 185 SER A O 1
ATOM 1472 N N . LEU A 1 186 ? -11.334 5.970 14.134 1.00 79.50 186 LEU A N 1
ATOM 1473 C CA . LEU A 1 186 ? -12.451 6.866 13.822 1.00 79.50 186 LEU A CA 1
ATOM 1474 C C . LEU A 1 186 ? -13.640 6.143 13.169 1.00 79.50 186 LEU A C 1
ATOM 1476 O O . LEU A 1 186 ? -14.656 6.778 12.892 1.00 79.50 186 LEU A O 1
ATOM 1480 N N . GLY A 1 187 ? -13.529 4.836 12.918 1.00 80.38 187 GLY A N 1
ATOM 1481 C CA . GLY A 1 187 ? -14.546 4.041 12.231 1.00 80.38 187 GLY A CA 1
ATOM 1482 C C . GLY A 1 187 ? -14.528 4.192 10.707 1.00 80.38 187 GLY A C 1
ATOM 1483 O O . GLY A 1 187 ? -15.430 3.690 10.036 1.00 80.38 187 GLY A O 1
ATOM 1484 N N . THR A 1 188 ? -13.520 4.863 10.138 1.00 85.50 188 THR A N 1
ATOM 1485 C CA . THR A 1 188 ? -13.341 4.932 8.683 1.00 85.50 188 THR A CA 1
ATOM 1486 C C . THR A 1 188 ? -12.955 3.556 8.164 1.00 85.50 188 THR A C 1
ATOM 1488 O O . THR A 1 188 ? -12.011 2.951 8.671 1.00 85.50 188 THR A O 1
ATOM 1491 N N . ARG A 1 189 ? -13.656 3.084 7.127 1.00 90.31 189 ARG A N 1
ATOM 1492 C CA . ARG A 1 189 ? -13.373 1.806 6.470 1.00 90.31 189 ARG A CA 1
ATOM 1493 C C . ARG A 1 189 ? -12.832 1.993 5.063 1.00 90.31 189 ARG A C 1
ATOM 1495 O O . ARG A 1 189 ? -13.332 2.828 4.306 1.00 90.31 189 ARG A O 1
ATOM 1502 N N . LEU A 1 190 ? -11.818 1.207 4.718 1.00 93.12 190 LEU A N 1
ATOM 1503 C CA . LEU A 1 190 ? -11.171 1.206 3.410 1.00 93.12 190 LEU A CA 1
ATOM 1504 C C . LEU A 1 190 ? -11.061 -0.218 2.883 1.00 93.12 190 LEU A C 1
ATOM 1506 O O . LEU A 1 190 ? -10.343 -1.030 3.460 1.00 93.12 190 LEU A O 1
ATOM 1510 N N . ALA A 1 191 ? -11.716 -0.498 1.763 1.00 95.19 191 ALA A N 1
ATOM 1511 C CA . ALA A 1 191 ? -11.579 -1.780 1.090 1.00 95.19 191 ALA A CA 1
ATOM 1512 C C . ALA A 1 191 ? -10.333 -1.809 0.192 1.00 95.19 191 ALA A C 1
ATOM 1514 O O . ALA A 1 191 ? -10.030 -0.837 -0.505 1.00 95.19 191 ALA A O 1
ATOM 1515 N N . ILE A 1 192 ? -9.646 -2.949 0.161 1.00 97.88 192 ILE A N 1
ATOM 1516 C CA . ILE A 1 192 ? -8.578 -3.227 -0.800 1.00 97.88 192 ILE A CA 1
ATOM 1517 C C . ILE A 1 192 ? -9.212 -3.398 -2.191 1.00 97.88 192 ILE A C 1
ATOM 1519 O O . ILE A 1 192 ? -10.020 -4.314 -2.375 1.00 97.88 192 ILE A O 1
ATOM 1523 N N . PRO A 1 193 ? -8.867 -2.559 -3.185 1.00 96.88 193 PRO A N 1
ATOM 1524 C CA . PRO A 1 193 ? -9.491 -2.613 -4.500 1.00 96.88 193 PRO A CA 1
ATOM 1525 C C . PRO A 1 193 ? -8.955 -3.778 -5.350 1.00 96.88 193 PRO A C 1
ATOM 1527 O O . PRO A 1 193 ? -8.076 -4.550 -4.954 1.00 96.88 193 PRO A O 1
ATOM 1530 N N . THR A 1 194 ? -9.494 -3.904 -6.558 1.00 96.62 194 THR A N 1
ATOM 1531 C CA . THR A 1 194 ? -8.852 -4.644 -7.652 1.00 96.62 194 THR A CA 1
ATOM 1532 C C . THR A 1 194 ? -7.686 -3.842 -8.228 1.00 96.62 194 THR A C 1
ATOM 1534 O O . THR A 1 194 ? -7.687 -2.612 -8.164 1.00 96.62 194 THR A O 1
ATOM 1537 N N . ALA A 1 195 ? -6.732 -4.516 -8.864 1.00 96.75 195 ALA A N 1
ATOM 1538 C CA . ALA A 1 195 ? -5.574 -3.875 -9.484 1.00 96.75 195 ALA A CA 1
ATOM 1539 C C . ALA A 1 195 ? -5.226 -4.516 -10.832 1.00 96.75 195 ALA A C 1
ATOM 1541 O O . ALA A 1 195 ? -5.652 -5.632 -11.138 1.00 96.75 195 ALA A O 1
ATOM 1542 N N . TYR A 1 196 ? -4.432 -3.816 -11.643 1.00 96.19 196 TYR A N 1
ATOM 1543 C CA . TYR A 1 196 ? -3.901 -4.370 -12.886 1.00 96.19 196 TYR A CA 1
ATOM 1544 C C . TYR A 1 196 ? -2.752 -5.331 -12.578 1.00 96.19 196 TYR A C 1
ATOM 1546 O O . TYR A 1 196 ? -1.689 -4.905 -12.127 1.00 96.19 196 TYR A O 1
ATOM 1554 N N . ASN A 1 197 ? -2.937 -6.626 -12.845 1.00 93.75 197 ASN A N 1
ATOM 1555 C CA . ASN A 1 197 ? -1.841 -7.592 -12.714 1.00 93.75 197 ASN A CA 1
ATOM 1556 C C . ASN A 1 197 ? -0.737 -7.320 -13.752 1.00 93.75 197 ASN A C 1
ATOM 1558 O O . ASN A 1 197 ? 0.442 -7.428 -13.440 1.00 93.75 197 ASN A O 1
ATOM 1562 N N . LEU A 1 198 ? -1.121 -6.907 -14.964 1.00 94.50 198 LEU A N 1
ATOM 1563 C CA . LEU A 1 198 ? -0.213 -6.428 -16.004 1.00 94.50 198 LEU A CA 1
ATOM 1564 C C . LEU A 1 198 ? -0.662 -5.026 -16.457 1.00 94.50 198 LEU A C 1
ATOM 1566 O O . LEU A 1 198 ? -1.582 -4.921 -17.269 1.00 94.50 198 LEU A O 1
ATOM 1570 N N . PRO A 1 199 ? -0.094 -3.945 -15.893 1.00 92.94 199 PRO A N 1
ATOM 1571 C CA . PRO A 1 199 ? -0.475 -2.579 -16.255 1.00 92.94 199 PRO A CA 1
ATOM 1572 C C . PRO A 1 199 ? 0.044 -2.193 -17.648 1.00 92.94 199 PRO A C 1
ATOM 1574 O O . PRO A 1 199 ? 0.905 -2.860 -18.198 1.00 92.94 199 PRO A O 1
ATOM 1577 N N . GLY A 1 200 ? -0.443 -1.089 -18.221 1.00 86.62 200 GLY A N 1
ATOM 1578 C CA . GLY A 1 200 ? 0.210 -0.431 -19.367 1.00 86.62 200 GLY A CA 1
ATOM 1579 C C . GLY A 1 200 ? 0.180 -1.174 -20.713 1.00 86.62 200 GLY A C 1
ATOM 1580 O O . GLY A 1 200 ? 0.850 -0.738 -21.647 1.00 86.62 200 GLY A O 1
ATOM 1581 N N . VAL A 1 201 ? -0.584 -2.262 -20.833 1.00 87.06 201 VAL A N 1
ATOM 1582 C CA . VAL A 1 201 ? -0.870 -2.956 -22.102 1.00 87.06 201 VAL A CA 1
ATOM 1583 C C . VAL A 1 201 ? -2.309 -2.683 -22.553 1.00 87.06 201 VAL A C 1
ATOM 1585 O O . VAL A 1 201 ? -3.153 -2.333 -21.731 1.00 87.06 201 VAL A O 1
ATOM 1588 N N . LEU A 1 202 ? -2.598 -2.824 -23.853 1.00 80.12 202 LEU A N 1
ATOM 1589 C CA . LEU A 1 202 ? -3.922 -2.514 -24.422 1.00 80.12 202 LEU A CA 1
ATOM 1590 C C . LEU A 1 202 ? -5.047 -3.354 -23.798 1.00 80.12 202 LEU A C 1
ATOM 1592 O O . LEU A 1 202 ? -6.095 -2.813 -23.464 1.00 80.12 202 LEU A O 1
ATOM 1596 N N . ASP A 1 203 ? -4.790 -4.641 -23.567 1.00 80.38 203 ASP A N 1
ATOM 1597 C CA . ASP A 1 203 ? -5.766 -5.585 -23.007 1.00 80.38 203 ASP A CA 1
ATOM 1598 C C . ASP A 1 203 ? -5.658 -5.705 -21.474 1.00 80.38 203 ASP A C 1
ATOM 1600 O O . ASP A 1 203 ? -5.985 -6.738 -20.887 1.00 80.38 203 ASP A O 1
ATOM 1604 N N . ALA A 1 204 ? -5.140 -4.671 -20.800 1.00 86.81 204 ALA A N 1
ATOM 1605 C CA . ALA A 1 204 ? -4.976 -4.688 -19.351 1.00 86.81 204 ALA A CA 1
ATOM 1606 C C . ALA A 1 204 ? -6.343 -4.730 -18.653 1.00 86.81 204 ALA A C 1
ATOM 1608 O O . ALA A 1 204 ? -7.137 -3.794 -18.741 1.00 86.81 204 ALA A O 1
ATOM 1609 N N . SER A 1 205 ? -6.593 -5.798 -17.897 1.00 89.31 205 SER A N 1
ATOM 1610 C CA . SER A 1 205 ? -7.809 -5.963 -17.102 1.00 89.31 205 SER A CA 1
ATOM 1611 C C . SER A 1 205 ? -7.526 -5.841 -15.608 1.00 89.31 205 SER A C 1
ATOM 1613 O O . SER A 1 205 ? -6.505 -6.324 -15.108 1.00 89.31 205 SER A O 1
ATOM 1615 N N . LEU A 1 206 ? -8.472 -5.251 -14.878 1.00 93.12 206 LEU A N 1
ATOM 1616 C CA . LEU A 1 206 ? -8.480 -5.291 -13.419 1.00 93.12 206 LEU A CA 1
ATOM 1617 C C . LEU A 1 206 ? -8.758 -6.717 -12.936 1.00 93.12 206 LEU A C 1
ATOM 1619 O O . LEU A 1 206 ? -9.633 -7.404 -13.461 1.00 93.12 206 LEU A O 1
ATOM 1623 N N . GLY A 1 207 ? -8.019 -7.145 -11.920 1.00 94.31 207 GLY A N 1
ATOM 1624 C CA . GLY A 1 207 ? -8.168 -8.455 -11.301 1.00 94.31 207 GLY A CA 1
ATOM 1625 C C . GLY A 1 207 ? -7.972 -8.409 -9.786 1.00 94.31 207 GLY A C 1
ATOM 1626 O O . GLY A 1 207 ? -7.662 -7.351 -9.222 1.00 94.31 207 GLY A O 1
ATOM 1627 N N . PRO A 1 208 ? -8.172 -9.551 -9.109 1.00 96.44 208 PRO A N 1
ATOM 1628 C CA . PRO A 1 208 ? -7.949 -9.655 -7.677 1.00 96.44 208 PRO A CA 1
ATOM 1629 C C . PRO A 1 208 ? -6.455 -9.551 -7.347 1.00 96.44 208 PRO A C 1
ATOM 1631 O O . PRO A 1 208 ? -5.603 -10.140 -8.012 1.00 96.44 208 PRO A O 1
ATOM 1634 N N . ILE A 1 209 ? -6.149 -8.845 -6.265 1.00 98.06 209 ILE A N 1
ATOM 1635 C CA . ILE A 1 209 ? -4.826 -8.798 -5.655 1.00 98.06 209 ILE A CA 1
ATOM 1636 C C . ILE A 1 209 ? -4.637 -10.088 -4.868 1.00 98.06 209 ILE A C 1
ATOM 1638 O O . ILE A 1 209 ? -5.364 -10.365 -3.910 1.00 98.06 209 ILE A O 1
ATOM 1642 N N . THR A 1 210 ? -3.643 -10.867 -5.280 1.00 97.31 210 THR A N 1
ATOM 1643 C CA . THR A 1 210 ? -3.237 -12.100 -4.605 1.00 97.31 210 THR A CA 1
ATOM 1644 C C . THR A 1 210 ? -1.789 -11.967 -4.168 1.00 97.31 210 THR A C 1
ATOM 1646 O O . THR A 1 210 ? -0.913 -11.660 -4.980 1.00 97.31 210 THR A O 1
ATOM 1649 N N . LEU A 1 211 ? -1.542 -12.180 -2.877 1.00 98.19 211 LEU A N 1
ATOM 1650 C CA . LEU A 1 211 ? -0.210 -12.126 -2.295 1.00 98.19 211 LEU A CA 1
ATOM 1651 C C . LEU A 1 211 ? 0.394 -13.533 -2.285 1.00 98.19 211 LEU A C 1
ATOM 1653 O O . LEU A 1 211 ? -0.081 -14.367 -1.512 1.00 98.19 211 LEU A O 1
ATOM 1657 N N . PRO A 1 212 ? 1.424 -13.823 -3.100 1.00 96.94 212 PRO A N 1
ATOM 1658 C CA . PRO A 1 212 ? 2.182 -15.068 -2.972 1.00 96.94 212 PRO A CA 1
ATOM 1659 C C . PRO A 1 212 ? 2.961 -15.102 -1.643 1.00 96.94 212 PRO A C 1
ATOM 1661 O O . PRO A 1 212 ? 3.006 -14.083 -0.946 1.00 96.94 212 PRO A O 1
ATOM 1664 N N . PRO A 1 213 ? 3.597 -16.228 -1.274 1.00 97.00 213 PRO A N 1
ATOM 1665 C CA . PRO A 1 213 ? 4.499 -16.289 -0.122 1.00 97.00 213 PRO A CA 1
ATOM 1666 C C . PRO A 1 213 ? 5.547 -15.165 -0.142 1.00 97.00 213 PRO A C 1
ATOM 1668 O O . PRO A 1 213 ? 6.241 -14.968 -1.139 1.00 97.00 213 PRO A O 1
ATOM 1671 N N . GLY A 1 214 ? 5.639 -14.387 0.941 1.00 96.69 214 GLY A N 1
ATOM 1672 C CA . GLY A 1 214 ? 6.509 -13.205 1.032 1.00 96.69 214 GLY A CA 1
ATOM 1673 C C . GLY A 1 214 ? 6.024 -11.975 0.250 1.00 96.69 214 GLY A C 1
ATOM 1674 O O . GLY A 1 214 ? 6.672 -10.930 0.296 1.00 96.69 214 GLY A O 1
ATOM 1675 N N . GLY A 1 215 ? 4.898 -12.080 -0.457 1.00 97.81 215 GLY A N 1
ATOM 1676 C CA . GLY A 1 215 ? 4.298 -11.005 -1.234 1.00 97.81 215 GLY A CA 1
ATOM 1677 C C . GLY A 1 215 ? 3.813 -9.851 -0.371 1.00 97.81 215 GLY A C 1
ATOM 1678 O O . GLY A 1 215 ? 3.306 -10.053 0.734 1.00 97.81 215 GLY A O 1
ATOM 1679 N N . ARG A 1 216 ? 3.944 -8.633 -0.895 1.00 98.31 216 ARG A N 1
ATOM 1680 C CA . ARG A 1 216 ? 3.575 -7.397 -0.206 1.00 98.31 216 ARG A CA 1
ATOM 1681 C C . ARG A 1 216 ? 2.576 -6.589 -1.014 1.00 98.31 216 ARG A C 1
ATOM 1683 O O . ARG A 1 216 ? 2.654 -6.532 -2.240 1.00 98.31 216 ARG A O 1
ATOM 1690 N N . LEU A 1 217 ? 1.675 -5.920 -0.308 1.00 98.50 217 LEU A N 1
ATOM 1691 C CA . LEU A 1 217 ? 0.814 -4.880 -0.858 1.00 98.50 217 LEU A CA 1
ATOM 1692 C C . LEU A 1 217 ? 1.066 -3.591 -0.087 1.00 98.50 217 LEU A C 1
ATOM 1694 O O . LEU A 1 217 ? 0.842 -3.539 1.122 1.00 98.50 217 LEU A O 1
ATOM 1698 N N . SER A 1 218 ? 1.507 -2.564 -0.804 1.00 98.19 218 SER A N 1
ATOM 1699 C CA . SER A 1 218 ? 1.679 -1.211 -0.288 1.00 98.19 218 SER A CA 1
ATOM 1700 C C . SER A 1 218 ? 0.515 -0.339 -0.743 1.00 98.19 218 SER A C 1
ATOM 1702 O O . SER A 1 218 ? 0.259 -0.194 -1.937 1.00 98.19 218 SER A O 1
ATOM 1704 N N . ILE A 1 219 ? -0.193 0.223 0.228 1.00 98.25 219 ILE A N 1
ATOM 1705 C CA . ILE A 1 219 ? -1.355 1.084 0.045 1.00 98.25 219 ILE A CA 1
ATOM 1706 C C . ILE A 1 219 ? -0.977 2.477 0.525 1.00 98.25 219 ILE A C 1
ATOM 1708 O O . ILE A 1 219 ? -0.575 2.646 1.675 1.00 98.25 219 ILE A O 1
ATOM 1712 N N . THR A 1 220 ? -1.143 3.467 -0.335 1.00 97.81 220 THR A N 1
ATOM 1713 C CA . THR A 1 220 ? -0.973 4.883 -0.020 1.00 97.81 220 THR A CA 1
ATOM 1714 C C . THR A 1 220 ? -2.330 5.569 -0.089 1.00 97.81 220 THR A C 1
ATOM 1716 O O . THR A 1 220 ? -3.133 5.307 -0.985 1.00 97.81 220 THR A O 1
ATOM 1719 N N . ILE A 1 221 ? -2.618 6.434 0.879 1.00 96.00 221 ILE A N 1
ATOM 1720 C CA . ILE A 1 221 ? -3.942 7.059 0.986 1.00 96.00 221 ILE A CA 1
ATOM 1721 C C . ILE A 1 221 ? -4.139 8.130 -0.091 1.00 96.00 221 ILE A C 1
ATOM 1723 O O . ILE A 1 221 ? -5.213 8.219 -0.692 1.00 96.00 221 ILE A O 1
ATOM 1727 N N . GLY A 1 222 ? -3.084 8.894 -0.372 1.00 95.06 222 GLY A N 1
ATOM 1728 C CA . GLY A 1 222 ? -3.087 9.984 -1.339 1.00 95.06 222 GLY A CA 1
ATOM 1729 C C . GLY A 1 222 ? -3.313 9.584 -2.799 1.00 95.06 222 GLY A C 1
ATOM 1730 O O . GLY A 1 222 ? -3.507 8.420 -3.159 1.00 95.06 222 GLY A O 1
ATOM 1731 N N . LYS A 1 223 ? -3.292 10.599 -3.665 1.00 94.38 223 LYS A N 1
ATOM 1732 C CA . LYS A 1 223 ? -3.632 10.490 -5.086 1.00 94.38 223 LYS A CA 1
ATOM 1733 C C . LYS A 1 223 ? -2.440 10.169 -5.979 1.00 94.38 223 LYS A C 1
ATOM 1735 O O . LYS A 1 223 ? -1.417 10.839 -5.927 1.00 94.38 223 LYS A O 1
ATOM 1740 N N . GLN A 1 224 ? -2.649 9.216 -6.885 1.00 94.19 224 GLN A N 1
ATOM 1741 C CA . GLN A 1 224 ? -1.752 8.914 -7.996 1.00 94.19 224 GLN A CA 1
ATOM 1742 C C . GLN A 1 224 ? -2.528 9.015 -9.312 1.00 94.19 224 GLN A C 1
ATOM 1744 O O . GLN A 1 224 ? -3.492 8.287 -9.535 1.00 94.19 224 GLN A O 1
ATOM 1749 N N . GLU A 1 225 ? -2.122 9.925 -10.197 1.00 89.62 225 GLU A N 1
ATOM 1750 C CA . GLU A 1 225 ? -2.868 10.196 -11.437 1.00 89.62 225 GLU A CA 1
ATOM 1751 C C . GLU A 1 225 ? -2.736 9.078 -12.472 1.00 89.62 225 GLU A C 1
ATOM 1753 O O . GLU A 1 225 ? -3.686 8.766 -13.188 1.00 89.62 225 GLU A O 1
ATOM 1758 N N . LYS A 1 226 ? -1.547 8.476 -12.560 1.00 91.06 226 LYS A N 1
ATOM 1759 C CA . LYS A 1 226 ? -1.240 7.423 -13.529 1.00 91.06 226 LYS A CA 1
ATOM 1760 C C . LYS A 1 226 ? -0.878 6.142 -12.807 1.00 91.06 226 LYS A C 1
ATOM 1762 O O . LYS A 1 226 ? 0.001 6.156 -11.950 1.00 91.06 226 LYS A O 1
ATOM 1767 N N . TYR A 1 227 ? -1.498 5.043 -13.225 1.00 91.69 227 TYR A N 1
ATOM 1768 C CA . TYR A 1 227 ? -1.273 3.709 -12.662 1.00 91.69 227 TYR A CA 1
ATOM 1769 C C . TYR A 1 227 ? -1.540 3.657 -11.141 1.00 91.69 227 TYR A C 1
ATOM 1771 O O . TYR A 1 227 ? -0.636 3.350 -10.370 1.00 91.69 227 TYR A O 1
ATOM 1779 N N . PRO A 1 228 ? -2.770 3.957 -10.680 1.00 94.38 228 PRO A N 1
ATOM 1780 C CA . PRO A 1 228 ? -3.075 4.018 -9.250 1.00 94.38 228 PRO A CA 1
ATOM 1781 C C . PRO A 1 228 ? -3.141 2.646 -8.567 1.00 94.38 228 PRO A C 1
ATOM 1783 O O . PRO A 1 228 ? -3.138 2.592 -7.347 1.00 94.38 228 PRO A O 1
ATOM 1786 N N . ALA A 1 229 ? -3.237 1.536 -9.302 1.00 96.69 229 ALA A N 1
ATOM 1787 C CA . ALA A 1 229 ? -3.321 0.204 -8.704 1.00 96.69 229 ALA A CA 1
ATOM 1788 C C . ALA A 1 229 ? -2.748 -0.861 -9.645 1.00 96.69 229 ALA A C 1
ATOM 1790 O O . ALA A 1 229 ? -3.360 -1.166 -10.672 1.00 96.69 229 ALA A O 1
ATOM 1791 N N . PHE A 1 230 ? -1.588 -1.434 -9.321 1.00 97.12 230 PHE A N 1
ATOM 1792 C CA . PHE A 1 230 ? -0.941 -2.437 -10.173 1.00 97.12 230 PHE A CA 1
ATOM 1793 C C . PHE A 1 230 ? 0.010 -3.375 -9.419 1.00 97.12 230 PHE A C 1
ATOM 1795 O O . PHE A 1 230 ? 0.478 -3.064 -8.321 1.00 97.12 230 PHE A O 1
ATOM 1802 N N . ARG A 1 231 ? 0.310 -4.523 -10.038 1.00 96.44 231 ARG A N 1
ATOM 1803 C CA . ARG A 1 231 ? 1.408 -5.407 -9.633 1.00 96.44 231 ARG A CA 1
ATOM 1804 C C . ARG A 1 231 ? 2.703 -4.985 -10.303 1.00 96.44 231 ARG A C 1
ATOM 1806 O O . ARG A 1 231 ? 2.737 -4.749 -11.512 1.00 96.44 231 ARG A O 1
ATOM 1813 N N . GLU A 1 232 ? 3.769 -4.928 -9.524 1.00 95.94 232 GLU A N 1
ATOM 1814 C CA . GLU A 1 232 ? 5.099 -4.679 -10.047 1.00 95.94 232 GLU A CA 1
ATOM 1815 C C . GLU A 1 232 ? 5.602 -5.866 -10.892 1.00 95.94 232 GLU A C 1
ATOM 1817 O O . GLU A 1 232 ? 5.261 -7.029 -10.662 1.00 95.94 232 GLU A O 1
ATOM 1822 N N . ASN A 1 233 ? 6.394 -5.562 -11.912 1.00 95.81 233 ASN A N 1
ATOM 1823 C CA . ASN A 1 233 ? 7.084 -6.538 -12.747 1.00 95.81 233 ASN A CA 1
ATOM 1824 C C . ASN A 1 233 ? 8.426 -5.946 -13.170 1.00 95.81 233 ASN A C 1
ATOM 1826 O O . ASN A 1 233 ? 8.639 -4.742 -13.037 1.00 95.81 233 ASN A O 1
ATOM 1830 N N . ILE A 1 234 ? 9.311 -6.758 -13.734 1.00 95.94 234 ILE A N 1
ATOM 1831 C CA . ILE A 1 234 ? 10.661 -6.302 -14.093 1.00 95.94 234 ILE A CA 1
ATOM 1832 C C . ILE A 1 234 ? 10.683 -5.124 -15.093 1.00 95.94 234 ILE A C 1
ATOM 1834 O O . ILE A 1 234 ? 11.714 -4.493 -15.275 1.00 95.94 234 ILE A O 1
ATOM 1838 N N . CYS A 1 235 ? 9.571 -4.784 -15.751 1.00 96.12 235 CYS A N 1
ATOM 1839 C CA . CYS A 1 235 ? 9.479 -3.678 -16.704 1.00 96.12 235 CYS A CA 1
ATOM 1840 C C . CYS A 1 235 ? 8.881 -2.385 -16.113 1.00 96.12 235 CYS A C 1
ATOM 1842 O O . CYS A 1 235 ? 8.994 -1.330 -16.740 1.00 96.12 235 CYS A O 1
ATOM 1844 N N . THR A 1 236 ? 8.241 -2.405 -14.938 1.00 95.94 236 THR A N 1
ATOM 1845 C CA . THR A 1 236 ? 7.464 -1.254 -14.413 1.00 95.94 236 THR A CA 1
ATOM 1846 C C . THR A 1 236 ? 8.289 -0.004 -14.143 1.00 95.94 236 THR A C 1
ATOM 1848 O O . THR A 1 236 ? 7.734 1.096 -14.148 1.00 95.94 236 THR A O 1
ATOM 1851 N N . GLY A 1 237 ? 9.608 -0.124 -13.983 1.00 95.44 237 GLY A N 1
ATOM 1852 C CA . GLY A 1 237 ? 10.484 1.031 -13.796 1.00 95.44 237 GLY A CA 1
ATOM 1853 C C . GLY A 1 237 ? 10.405 2.059 -14.935 1.00 95.44 237 GLY A C 1
ATOM 1854 O O . GLY A 1 237 ? 10.601 3.251 -14.688 1.00 95.44 237 GLY A O 1
ATOM 1855 N N . TYR A 1 238 ? 10.022 1.646 -16.153 1.00 95.12 238 TYR A N 1
ATOM 1856 C CA . TYR A 1 238 ? 9.761 2.557 -17.279 1.00 95.12 238 TYR A CA 1
ATOM 1857 C C . TYR A 1 238 ? 8.646 3.578 -17.000 1.00 95.12 238 TYR A C 1
ATOM 1859 O O . TYR A 1 238 ? 8.634 4.655 -17.596 1.00 95.12 238 TYR A O 1
ATOM 1867 N N . PHE A 1 239 ? 7.713 3.295 -16.085 1.00 94.62 239 PHE A N 1
ATOM 1868 C CA . PHE A 1 239 ? 6.665 4.254 -15.722 1.00 94.62 239 PHE A CA 1
ATOM 1869 C C . PHE A 1 239 ? 7.225 5.505 -15.043 1.00 94.62 239 PHE A C 1
ATOM 1871 O O . PHE A 1 239 ? 6.611 6.571 -15.125 1.00 94.62 239 PHE A O 1
ATOM 1878 N N . THR A 1 240 ? 8.408 5.405 -14.428 1.00 93.12 240 THR A N 1
ATOM 1879 C CA . THR A 1 240 ? 9.033 6.527 -13.716 1.00 93.12 240 THR A CA 1
ATOM 1880 C C . THR A 1 240 ? 9.501 7.660 -14.635 1.00 93.12 240 THR A C 1
ATOM 1882 O O . THR A 1 240 ? 9.731 8.770 -14.158 1.00 93.12 240 THR A O 1
ATOM 1885 N N . GLU A 1 241 ? 9.562 7.417 -15.947 1.00 90.06 241 GLU A N 1
ATOM 1886 C CA . GLU A 1 241 ? 9.877 8.433 -16.960 1.00 90.06 241 GLU A CA 1
ATOM 1887 C C . GLU A 1 241 ? 8.688 9.367 -17.242 1.00 90.06 241 GLU A C 1
ATOM 1889 O O . GLU A 1 241 ? 8.864 10.483 -17.726 1.00 90.06 241 GLU A O 1
ATOM 1894 N N . GLN A 1 242 ? 7.459 8.924 -16.950 1.00 88.06 242 GLN A N 1
ATOM 1895 C CA . GLN A 1 242 ? 6.229 9.661 -17.269 1.00 88.06 242 GLN A CA 1
ATOM 1896 C C . GLN A 1 242 ? 5.458 10.143 -16.040 1.00 88.06 242 GLN A C 1
ATOM 1898 O O . GLN A 1 242 ? 4.523 10.941 -16.174 1.00 88.06 242 GLN A O 1
ATOM 1903 N N . THR A 1 243 ? 5.772 9.607 -14.863 1.00 91.50 243 THR A N 1
ATOM 1904 C CA . THR A 1 243 ? 5.135 9.976 -13.602 1.00 91.50 243 THR A CA 1
ATOM 1905 C C . THR A 1 243 ? 6.067 9.701 -12.427 1.00 91.50 243 THR A C 1
ATOM 1907 O O . THR A 1 243 ? 6.921 8.817 -12.481 1.00 91.50 243 THR A O 1
ATOM 1910 N N . LYS A 1 244 ? 5.908 10.472 -11.352 1.00 93.19 244 LYS A N 1
ATOM 1911 C CA . LYS A 1 244 ? 6.607 10.242 -10.087 1.00 93.19 244 LYS A CA 1
ATOM 1912 C C . LYS A 1 244 ? 5.675 9.466 -9.168 1.00 93.19 244 LYS A C 1
ATOM 1914 O O . LYS A 1 244 ? 4.511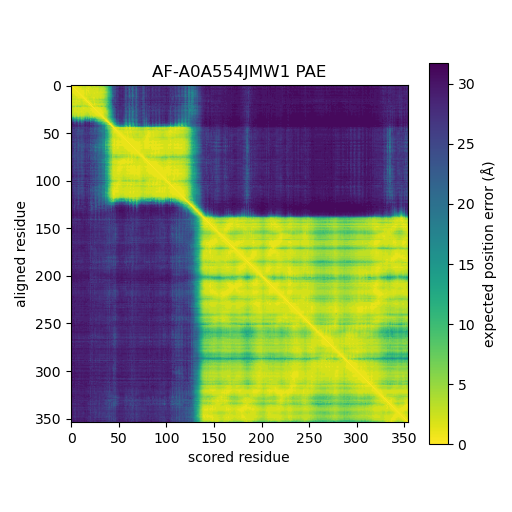 9.827 -9.050 1.00 93.19 244 LYS A O 1
ATOM 1919 N N . PHE A 1 245 ? 6.206 8.439 -8.518 1.00 94.44 245 PHE A N 1
ATOM 1920 C CA . PHE A 1 245 ? 5.480 7.662 -7.520 1.00 94.44 245 PHE A CA 1
ATOM 1921 C C . PHE A 1 245 ? 5.974 8.032 -6.125 1.00 94.44 245 PHE A C 1
ATOM 1923 O O . PHE A 1 245 ? 7.184 8.137 -5.903 1.00 94.44 245 PHE A O 1
ATOM 1930 N N . THR A 1 246 ? 5.031 8.188 -5.200 1.00 91.62 246 THR A N 1
ATOM 1931 C CA . THR A 1 246 ? 5.290 8.365 -3.770 1.00 91.62 246 THR A CA 1
ATOM 1932 C C . THR A 1 246 ? 4.453 7.331 -3.013 1.00 91.62 246 THR A C 1
ATOM 1934 O O . THR A 1 246 ? 3.228 7.458 -3.019 1.00 91.62 246 THR A O 1
ATOM 1937 N N . PRO A 1 247 ? 5.067 6.305 -2.394 1.00 89.56 247 PRO A N 1
ATOM 1938 C CA . PRO A 1 247 ? 6.500 6.000 -2.398 1.00 89.56 247 PRO A CA 1
ATOM 1939 C C . PRO A 1 247 ? 7.014 5.599 -3.790 1.00 89.56 247 PRO A C 1
ATOM 1941 O O . PRO A 1 247 ? 6.253 5.193 -4.666 1.00 89.56 247 PRO A O 1
ATOM 1944 N N . SER A 1 248 ? 8.326 5.717 -3.995 1.00 92.25 248 SER A N 1
ATOM 1945 C CA . SER A 1 248 ? 8.968 5.336 -5.255 1.00 92.25 248 SER A CA 1
ATOM 1946 C C . SER A 1 248 ? 8.895 3.826 -5.499 1.00 92.25 248 SER A C 1
ATOM 1948 O O . SER A 1 248 ? 9.104 3.045 -4.571 1.00 92.25 248 SER A O 1
ATOM 1950 N N . ILE A 1 249 ? 8.692 3.431 -6.755 1.00 92.56 249 ILE A N 1
ATOM 1951 C CA . ILE A 1 249 ? 8.749 2.032 -7.211 1.00 92.56 249 ILE A CA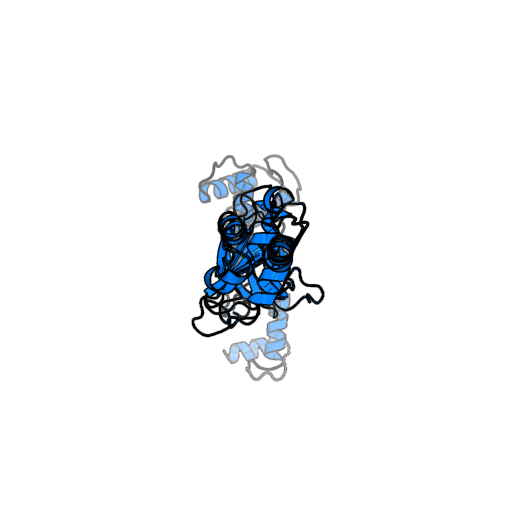 1
ATOM 1952 C C . ILE A 1 249 ? 10.162 1.632 -7.669 1.00 92.56 249 ILE A C 1
ATOM 1954 O O . ILE A 1 249 ? 11.042 2.492 -7.803 1.00 92.56 249 ILE A O 1
ATOM 1958 N N . SER A 1 250 ? 10.384 0.341 -7.930 1.00 89.62 250 SER A N 1
ATOM 1959 C CA . SER A 1 250 ? 11.666 -0.171 -8.416 1.00 89.62 250 SER A CA 1
ATOM 1960 C C . SER A 1 250 ? 12.037 0.418 -9.779 1.00 89.62 250 SER A C 1
ATOM 1962 O O . SER A 1 250 ? 11.205 0.607 -10.666 1.00 89.62 250 SER A O 1
ATOM 1964 N N . LYS A 1 251 ? 13.335 0.680 -9.966 1.00 87.62 251 LYS A N 1
ATOM 1965 C CA . LYS A 1 251 ? 13.936 1.129 -11.234 1.00 87.62 251 LYS A CA 1
ATOM 1966 C C . LYS A 1 251 ? 14.887 0.080 -11.816 1.00 87.62 251 LYS A C 1
ATOM 1968 O O . LYS A 1 251 ? 15.951 0.410 -12.337 1.00 87.62 251 LYS A O 1
ATOM 1973 N N . GLN A 1 252 ? 14.538 -1.196 -11.683 1.00 87.69 252 GLN A N 1
ATOM 1974 C CA . GLN A 1 252 ? 15.387 -2.315 -12.096 1.00 87.69 252 GLN A CA 1
ATOM 1975 C C . GLN A 1 252 ? 14.839 -3.008 -13.347 1.00 87.69 252 GLN A C 1
ATOM 1977 O O . GLN A 1 252 ? 14.295 -4.099 -13.269 1.00 87.69 252 GLN A O 1
ATOM 1982 N N . CYS A 1 253 ? 15.012 -2.380 -14.514 1.00 93.38 253 CYS A N 1
ATOM 1983 C CA . CYS A 1 253 ? 14.609 -2.982 -15.788 1.00 93.38 253 CYS A CA 1
ATOM 1984 C C . CYS A 1 253 ? 15.683 -3.925 -16.345 1.00 93.38 253 CYS A C 1
ATOM 1986 O O . CYS A 1 253 ? 16.883 -3.647 -16.166 1.00 93.38 253 CYS A O 1
ATOM 1988 N N . PRO A 1 254 ? 15.290 -5.015 -17.036 1.00 93.25 254 PRO A N 1
ATOM 1989 C CA . PRO A 1 254 ? 16.230 -5.894 -17.716 1.00 93.25 254 PRO A CA 1
ATOM 1990 C C . PRO A 1 254 ? 16.988 -5.118 -18.796 1.00 93.25 254 PRO A C 1
ATOM 1992 O O . PRO A 1 254 ? 16.462 -4.188 -19.409 1.00 93.25 254 PRO A O 1
ATOM 1995 N N . ARG A 1 255 ? 18.253 -5.488 -19.004 1.00 90.31 255 ARG A N 1
ATOM 1996 C CA . ARG A 1 255 ? 19.036 -4.992 -20.138 1.00 90.31 255 ARG A CA 1
ATOM 1997 C C . ARG A 1 255 ? 18.932 -5.997 -21.282 1.00 90.31 255 ARG A C 1
ATOM 1999 O O . ARG A 1 255 ? 18.979 -7.192 -20.991 1.00 90.31 255 ARG A O 1
ATOM 2006 N N . PRO A 1 256 ? 18.827 -5.543 -22.540 1.00 88.75 256 PRO A N 1
ATOM 2007 C CA . PRO A 1 256 ? 18.960 -6.441 -23.679 1.00 88.75 256 PRO A CA 1
ATOM 2008 C C . PRO A 1 256 ? 20.315 -7.153 -23.659 1.00 88.75 256 PRO A C 1
ATOM 2010 O O . PRO A 1 256 ? 21.323 -6.532 -23.314 1.00 88.75 256 PRO A O 1
ATOM 2013 N N . ASP A 1 257 ? 20.349 -8.426 -24.054 1.00 89.12 257 ASP A N 1
ATOM 2014 C CA . ASP A 1 257 ? 21.615 -9.107 -24.328 1.00 89.12 257 ASP A CA 1
ATOM 2015 C C . ASP A 1 257 ? 22.110 -8.685 -25.714 1.00 89.12 257 ASP A C 1
ATOM 2017 O O . ASP A 1 257 ? 21.580 -9.097 -26.745 1.00 89.12 257 ASP A O 1
ATOM 2021 N N . THR A 1 258 ? 23.117 -7.815 -25.750 1.00 87.62 258 THR A N 1
ATOM 2022 C CA . THR A 1 258 ? 23.646 -7.271 -27.004 1.00 87.62 258 THR A CA 1
ATOM 2023 C C . THR A 1 258 ? 24.437 -8.290 -27.822 1.00 87.62 258 THR A C 1
ATOM 2025 O O . THR A 1 258 ? 24.691 -8.048 -29.003 1.00 87.62 258 THR A O 1
ATOM 2028 N N . ARG A 1 259 ? 24.763 -9.461 -27.256 1.00 87.56 259 ARG A N 1
ATOM 2029 C CA . ARG A 1 259 ? 25.433 -10.554 -27.983 1.00 87.56 259 ARG A CA 1
ATOM 2030 C C . ARG A 1 259 ? 24.561 -11.157 -29.081 1.00 87.56 259 ARG A C 1
ATOM 2032 O O . ARG A 1 259 ? 25.103 -11.629 -30.075 1.00 87.56 259 ARG A O 1
ATOM 2039 N N . ASP A 1 260 ? 23.241 -11.064 -28.949 1.00 86.94 260 ASP A N 1
ATOM 2040 C CA . ASP A 1 260 ? 22.289 -11.533 -29.963 1.00 86.94 260 ASP A CA 1
ATOM 2041 C C . ASP A 1 260 ? 21.983 -10.460 -31.026 1.00 86.94 260 ASP A C 1
ATOM 2043 O O . ASP A 1 260 ? 21.247 -10.698 -31.985 1.00 86.94 260 ASP A O 1
ATOM 2047 N N . LEU A 1 261 ? 22.563 -9.261 -30.885 1.00 91.12 261 LEU A N 1
ATOM 2048 C CA . LEU A 1 261 ? 22.256 -8.083 -31.700 1.00 91.12 261 LEU A CA 1
ATOM 2049 C C . LEU A 1 261 ? 23.366 -7.712 -32.688 1.00 91.12 261 LEU A C 1
ATOM 2051 O O . LEU A 1 261 ? 23.375 -6.599 -33.211 1.00 91.12 261 LEU A O 1
ATOM 2055 N N . LEU A 1 262 ? 24.285 -8.636 -32.984 1.00 90.25 262 LEU A N 1
ATOM 2056 C CA . LEU A 1 262 ? 25.429 -8.393 -33.878 1.00 90.25 262 LEU A CA 1
ATOM 2057 C C . LEU A 1 262 ? 25.017 -7.877 -35.268 1.00 90.25 262 LEU A C 1
ATOM 2059 O O . LEU A 1 262 ? 25.781 -7.167 -35.917 1.00 90.25 262 LEU A O 1
ATOM 2063 N N . TYR A 1 263 ? 23.791 -8.175 -35.708 1.00 91.56 263 TYR A N 1
ATOM 2064 C CA . TYR A 1 263 ? 23.231 -7.688 -36.971 1.00 91.56 263 TYR A CA 1
ATOM 2065 C C . TYR A 1 263 ? 22.992 -6.165 -37.010 1.00 91.56 263 TYR A C 1
ATOM 2067 O O . TYR A 1 263 ? 22.855 -5.608 -38.096 1.00 91.56 263 TYR A O 1
ATOM 2075 N N . LEU A 1 264 ? 22.943 -5.483 -35.858 1.00 91.75 264 LEU A N 1
ATOM 2076 C CA . LEU A 1 264 ? 22.726 -4.032 -35.766 1.00 91.75 264 LEU A CA 1
ATOM 2077 C C . LEU A 1 264 ? 24.013 -3.205 -35.937 1.00 91.75 264 LEU A C 1
ATOM 2079 O O . LEU A 1 264 ? 23.937 -1.992 -36.145 1.00 91.75 264 LEU A O 1
ATOM 2083 N N . GLY A 1 265 ? 25.184 -3.846 -35.862 1.00 91.88 265 GLY A N 1
ATOM 2084 C CA . GLY A 1 265 ? 26.497 -3.206 -35.954 1.00 91.88 265 GLY A CA 1
ATOM 2085 C C . GLY A 1 265 ? 26.973 -2.521 -34.663 1.00 91.88 265 GLY A C 1
ATOM 2086 O O . GLY A 1 265 ? 26.188 -2.118 -33.802 1.00 91.88 265 GLY A O 1
ATOM 2087 N N . ASP A 1 266 ? 28.294 -2.355 -34.548 1.00 92.62 266 ASP A N 1
ATOM 2088 C CA . ASP A 1 266 ? 28.973 -1.936 -33.310 1.00 92.62 266 ASP A CA 1
ATOM 2089 C C . ASP A 1 266 ? 28.536 -0.557 -32.800 1.00 92.62 266 ASP A C 1
ATOM 2091 O O . ASP A 1 266 ? 28.379 -0.350 -31.597 1.00 92.62 266 ASP A O 1
ATOM 2095 N N . THR A 1 267 ? 28.306 0.400 -33.706 1.00 92.12 267 THR A N 1
ATOM 2096 C CA . THR A 1 267 ? 27.858 1.753 -33.335 1.00 92.12 267 THR A CA 1
ATOM 2097 C C . THR A 1 267 ? 26.487 1.729 -32.665 1.00 92.12 267 THR A C 1
ATOM 2099 O O . THR A 1 267 ? 26.276 2.456 -31.693 1.00 92.12 267 THR A O 1
ATOM 2102 N N . CYS A 1 268 ? 25.584 0.868 -33.144 1.00 93.56 268 CYS A N 1
ATOM 2103 C CA . CYS A 1 268 ? 24.264 0.706 -32.552 1.00 93.56 268 CYS A CA 1
ATOM 2104 C C . CYS A 1 268 ? 24.344 0.017 -31.192 1.00 93.56 268 CYS A C 1
ATOM 2106 O O . CYS A 1 268 ? 23.767 0.500 -30.220 1.00 93.56 268 CYS A O 1
ATOM 2108 N N . ILE A 1 269 ? 25.094 -1.085 -31.102 1.00 93.50 269 ILE A N 1
ATOM 2109 C CA . ILE A 1 269 ? 25.274 -1.825 -29.848 1.00 93.50 269 ILE A CA 1
ATOM 2110 C C . ILE A 1 269 ? 25.836 -0.897 -28.763 1.00 93.50 269 ILE A C 1
ATOM 2112 O O . ILE A 1 269 ? 25.269 -0.798 -27.675 1.00 93.50 269 ILE A O 1
ATOM 2116 N N . ALA A 1 270 ? 26.865 -0.112 -29.096 1.00 92.31 270 ALA A N 1
ATOM 2117 C CA . ALA A 1 270 ? 27.438 0.872 -28.185 1.00 92.31 270 ALA A CA 1
ATOM 2118 C C . ALA A 1 270 ? 26.451 1.987 -27.789 1.00 92.31 270 ALA A C 1
ATOM 2120 O O . ALA A 1 270 ? 26.589 2.574 -26.713 1.00 92.31 270 ALA A O 1
ATOM 2121 N N . ALA A 1 271 ? 25.478 2.318 -28.644 1.00 92.00 271 ALA A N 1
ATOM 2122 C CA . ALA A 1 271 ? 24.414 3.262 -28.314 1.00 92.00 271 ALA A CA 1
ATOM 2123 C C . ALA A 1 271 ? 23.386 2.638 -27.357 1.00 92.00 271 ALA A C 1
ATOM 2125 O O . ALA A 1 271 ? 23.038 3.273 -26.363 1.00 92.00 271 ALA A O 1
ATOM 2126 N N . ILE A 1 272 ? 22.967 1.392 -27.603 1.00 93.12 272 ILE A N 1
ATOM 2127 C CA . ILE A 1 272 ? 22.052 0.629 -26.738 1.00 93.12 272 ILE A CA 1
ATOM 2128 C C . ILE A 1 272 ? 22.648 0.469 -25.333 1.00 93.12 272 ILE A C 1
ATOM 2130 O O . ILE A 1 272 ? 21.966 0.750 -24.349 1.00 93.12 272 ILE A O 1
ATOM 2134 N N . ASP A 1 273 ? 23.929 0.111 -25.227 1.00 91.69 273 ASP A N 1
ATOM 2135 C CA . ASP A 1 273 ? 24.616 -0.088 -23.942 1.00 91.69 273 ASP A CA 1
ATOM 2136 C C . ASP A 1 273 ? 24.715 1.191 -23.093 1.00 91.69 273 ASP A C 1
ATOM 2138 O O . ASP A 1 273 ? 24.812 1.130 -21.863 1.00 91.69 273 ASP A O 1
ATOM 2142 N N . LYS A 1 274 ? 24.672 2.365 -23.735 1.00 91.31 274 LYS A N 1
ATOM 2143 C CA . LYS A 1 274 ? 24.670 3.670 -23.058 1.00 91.31 274 LYS A CA 1
ATOM 2144 C C . LYS A 1 274 ? 23.294 4.076 -22.540 1.00 91.31 274 LYS A C 1
ATOM 2146 O O . LYS A 1 274 ? 23.221 4.968 -21.690 1.00 91.31 274 LYS A O 1
ATOM 2151 N N . VAL A 1 275 ? 22.214 3.459 -23.022 1.00 91.94 275 VAL A N 1
ATOM 2152 C CA . VAL A 1 275 ? 20.869 3.751 -22.521 1.00 91.94 275 VAL A CA 1
ATOM 2153 C C . VAL A 1 275 ? 20.769 3.253 -21.081 1.00 91.94 275 VAL A C 1
ATOM 2155 O O . VAL A 1 275 ? 21.023 2.088 -20.762 1.00 91.94 275 VAL A O 1
ATOM 2158 N N . SER A 1 276 ? 20.414 4.163 -20.175 1.00 92.50 276 SER A N 1
ATOM 2159 C CA . SER A 1 276 ? 20.205 3.811 -18.773 1.00 92.50 276 SER A CA 1
ATOM 2160 C C . SER A 1 276 ? 19.039 2.830 -18.623 1.00 92.50 276 SER A C 1
ATOM 2162 O O . SER A 1 276 ? 18.119 2.777 -19.440 1.00 92.50 276 SER A O 1
ATOM 2164 N N . ARG A 1 277 ? 19.076 2.010 -17.567 1.00 92.38 277 ARG A N 1
ATOM 2165 C CA . ARG A 1 277 ? 17.977 1.074 -17.292 1.00 92.38 277 ARG A CA 1
ATOM 2166 C C . ARG A 1 277 ? 16.684 1.855 -17.086 1.00 92.38 277 ARG A C 1
ATOM 2168 O O . ARG A 1 277 ? 16.698 2.902 -16.446 1.00 92.38 277 ARG A O 1
ATOM 2175 N N . CYS A 1 278 ? 15.582 1.296 -17.579 1.00 93.31 278 CYS A N 1
ATOM 2176 C CA . CYS A 1 278 ? 14.254 1.904 -17.499 1.00 93.31 278 CYS A CA 1
ATOM 2177 C C . CYS A 1 278 ? 14.120 3.262 -18.207 1.00 93.31 278 CYS A C 1
ATOM 2179 O O . CYS A 1 278 ? 13.196 4.008 -17.900 1.00 93.31 278 CYS A O 1
ATOM 2181 N N . THR A 1 279 ? 15.008 3.588 -19.148 1.00 94.00 279 THR A N 1
ATOM 2182 C CA . THR A 1 279 ? 14.948 4.843 -19.906 1.00 94.00 279 THR A CA 1
ATOM 2183 C C . THR A 1 279 ? 14.369 4.605 -21.289 1.00 94.00 279 THR A C 1
ATOM 2185 O O . THR A 1 279 ? 14.832 3.724 -22.016 1.00 94.00 279 THR A O 1
ATOM 2188 N N . ILE A 1 280 ? 13.367 5.405 -21.657 1.00 92.69 280 ILE A N 1
ATOM 2189 C CA . ILE A 1 280 ? 12.792 5.389 -23.004 1.00 92.69 280 ILE A CA 1
ATOM 2190 C C . ILE A 1 280 ? 13.709 6.211 -23.923 1.00 92.69 280 ILE A C 1
ATOM 2192 O O . ILE A 1 280 ? 13.929 7.394 -23.644 1.00 92.69 280 ILE A O 1
ATOM 2196 N N . PRO A 1 281 ? 14.247 5.632 -25.012 1.00 91.00 281 PRO A N 1
ATOM 2197 C CA . PRO A 1 281 ? 15.106 6.358 -25.936 1.00 91.00 281 PRO A CA 1
ATOM 2198 C C . PRO A 1 281 ? 14.402 7.568 -26.554 1.00 91.00 281 PRO A C 1
ATOM 2200 O O . PRO A 1 281 ? 13.220 7.544 -26.893 1.00 91.00 281 PRO A O 1
ATOM 2203 N N . THR A 1 282 ? 15.168 8.638 -26.720 1.00 88.94 282 THR A N 1
ATOM 2204 C CA . THR A 1 282 ? 14.727 9.930 -27.263 1.00 88.94 282 THR A CA 1
ATOM 2205 C C . THR A 1 282 ? 15.500 10.270 -28.538 1.00 88.94 282 THR A C 1
ATOM 2207 O O . THR A 1 282 ? 16.439 9.567 -28.907 1.00 88.94 282 THR A O 1
ATOM 2210 N N . ALA A 1 283 ? 15.170 11.392 -29.187 1.00 86.19 283 ALA A N 1
ATOM 2211 C CA . ALA A 1 283 ? 15.844 11.863 -30.403 1.00 86.19 283 ALA A CA 1
ATOM 2212 C C . ALA A 1 283 ? 17.383 11.881 -30.309 1.00 86.19 283 ALA A C 1
ATOM 2214 O O . ALA A 1 283 ? 18.060 11.574 -31.285 1.00 86.19 283 ALA A O 1
ATOM 2215 N N . THR A 1 284 ? 17.944 12.176 -29.133 1.00 86.12 284 THR A N 1
ATOM 2216 C CA . THR A 1 284 ? 19.399 12.181 -28.917 1.00 86.12 284 THR A CA 1
ATOM 2217 C C . THR A 1 284 ? 20.023 10.794 -29.029 1.00 86.12 284 THR A C 1
ATOM 2219 O O . THR A 1 284 ? 21.173 10.679 -29.432 1.00 86.12 284 THR A O 1
ATOM 2222 N N . HIS A 1 285 ? 19.273 9.747 -28.689 1.00 87.25 285 HIS A N 1
ATOM 2223 C CA . HIS A 1 285 ? 19.716 8.359 -28.794 1.00 87.25 285 HIS A CA 1
ATOM 2224 C C . HIS A 1 285 ? 19.631 7.846 -30.237 1.00 87.25 285 HIS A C 1
ATOM 2226 O O . HIS A 1 285 ? 20.434 7.011 -30.638 1.00 87.25 285 HIS A O 1
ATOM 2232 N N . PHE A 1 286 ? 18.687 8.368 -31.026 1.00 85.94 286 PHE A N 1
ATOM 2233 C CA . PHE A 1 286 ? 18.503 8.006 -32.437 1.00 85.94 286 PHE A CA 1
ATOM 2234 C C . PHE A 1 286 ? 19.453 8.753 -33.383 1.00 85.94 286 PHE A C 1
ATOM 2236 O O . PHE A 1 286 ? 19.616 8.365 -34.539 1.00 85.94 286 PHE A O 1
ATOM 2243 N N . PHE A 1 287 ? 20.078 9.838 -32.920 1.00 84.19 287 PHE A N 1
ATOM 2244 C CA . PHE A 1 287 ? 20.956 10.644 -33.759 1.00 84.19 287 PHE A CA 1
ATOM 2245 C C . PHE A 1 287 ? 22.159 9.833 -34.257 1.00 84.19 287 PHE A C 1
ATOM 2247 O O . PHE A 1 287 ? 22.835 9.159 -33.479 1.00 84.19 287 PHE A O 1
ATOM 2254 N N . ALA A 1 288 ? 22.428 9.932 -35.562 1.00 83.81 288 ALA A N 1
ATOM 2255 C CA . ALA A 1 288 ? 23.488 9.198 -36.254 1.00 83.81 288 ALA A CA 1
ATOM 2256 C C . ALA A 1 288 ? 23.399 7.659 -36.128 1.00 83.81 288 ALA A C 1
ATOM 2258 O O . ALA A 1 288 ? 24.406 6.975 -36.302 1.00 83.81 288 ALA A O 1
ATOM 2259 N N . GLN A 1 289 ? 22.208 7.116 -35.850 1.00 89.62 289 GLN A N 1
ATOM 2260 C CA . GLN A 1 289 ? 21.948 5.675 -35.853 1.00 89.62 289 GLN A CA 1
ATOM 2261 C C . GLN A 1 289 ? 21.285 5.220 -37.152 1.00 89.62 289 GLN A C 1
ATOM 2263 O O . GLN A 1 289 ? 20.634 5.997 -37.853 1.00 89.62 289 GLN A O 1
ATOM 2268 N N . THR A 1 290 ? 21.424 3.930 -37.458 1.00 92.00 290 THR A N 1
ATOM 2269 C CA . THR A 1 290 ? 20.700 3.304 -38.568 1.00 92.00 290 THR A CA 1
ATOM 2270 C C . THR A 1 290 ? 19.202 3.222 -38.266 1.00 92.00 290 THR A C 1
ATOM 2272 O O . THR A 1 290 ? 18.757 3.321 -37.112 1.00 92.00 290 THR A O 1
ATOM 2275 N N . SER A 1 291 ? 18.403 3.036 -39.317 1.00 91.12 291 SER A N 1
ATOM 2276 C CA . SER A 1 291 ? 16.954 2.880 -39.177 1.00 91.12 291 SER A CA 1
ATOM 2277 C C . SER A 1 291 ? 16.597 1.623 -38.379 1.00 91.12 291 SER A C 1
ATOM 2279 O O . SER A 1 291 ? 15.713 1.648 -37.528 1.00 91.12 291 SER A O 1
ATOM 2281 N N . GLU A 1 292 ? 17.366 0.557 -38.574 1.00 93.50 292 GLU A N 1
ATOM 2282 C CA . GLU A 1 292 ? 17.285 -0.734 -37.908 1.00 93.50 292 GLU A CA 1
ATOM 2283 C C . GLU A 1 292 ? 17.559 -0.584 -36.411 1.00 93.50 292 GLU A C 1
ATOM 2285 O O . GLU A 1 292 ? 16.781 -1.062 -35.587 1.00 93.50 292 GLU A O 1
ATOM 2290 N N . CYS A 1 293 ? 18.612 0.157 -36.054 1.00 94.00 293 CYS A N 1
ATOM 2291 C CA . CYS A 1 293 ? 18.959 0.439 -34.667 1.00 94.00 293 CYS A CA 1
ATOM 2292 C C . CYS A 1 293 ? 17.869 1.243 -33.952 1.00 94.00 293 CYS A C 1
ATOM 2294 O O . CYS A 1 293 ? 17.436 0.905 -32.847 1.00 94.00 293 CYS A O 1
ATOM 2296 N N . SER A 1 294 ? 17.396 2.306 -34.605 1.00 91.88 294 SER A N 1
ATOM 2297 C CA . SER A 1 294 ? 16.345 3.164 -34.060 1.00 91.88 294 SER A CA 1
ATOM 2298 C C . SER A 1 294 ? 15.045 2.383 -33.868 1.00 91.88 294 SER A C 1
ATOM 2300 O O . SER A 1 294 ? 14.431 2.466 -32.805 1.00 91.88 294 SER A O 1
ATOM 2302 N N . ASN A 1 295 ? 14.668 1.559 -34.850 1.00 92.06 295 ASN A N 1
ATOM 2303 C CA . ASN A 1 295 ? 13.503 0.683 -34.765 1.00 92.06 295 ASN A CA 1
ATOM 2304 C C . ASN A 1 295 ? 13.633 -0.326 -33.625 1.00 92.06 295 ASN A C 1
ATOM 2306 O O . ASN A 1 295 ? 12.686 -0.478 -32.854 1.00 92.06 295 ASN A O 1
ATOM 2310 N N . TYR A 1 296 ? 14.799 -0.959 -33.469 1.00 93.94 296 TYR A N 1
ATOM 2311 C CA . TYR A 1 296 ? 15.054 -1.869 -32.356 1.00 93.94 296 TYR A CA 1
ATOM 2312 C C . TYR A 1 296 ? 14.848 -1.164 -31.008 1.00 93.94 296 TYR A C 1
ATOM 2314 O O . TYR A 1 296 ? 14.062 -1.609 -30.171 1.00 93.94 296 TYR A O 1
ATOM 2322 N N . MET A 1 297 ? 15.481 -0.006 -30.811 1.00 92.81 297 MET A N 1
ATOM 2323 C CA . MET A 1 297 ? 15.343 0.770 -29.579 1.00 92.81 297 MET A CA 1
ATOM 2324 C C . MET A 1 297 ? 13.886 1.159 -29.288 1.00 92.81 297 MET A C 1
ATOM 2326 O O . MET A 1 297 ? 13.419 0.965 -28.168 1.00 92.81 297 MET A O 1
ATOM 2330 N N . ILE A 1 298 ? 13.143 1.648 -30.286 1.00 90.44 298 ILE A N 1
ATOM 2331 C CA . ILE A 1 298 ? 11.726 2.027 -30.141 1.00 90.44 298 ILE A CA 1
ATOM 2332 C C . ILE A 1 298 ? 10.861 0.815 -29.773 1.00 90.44 298 ILE A C 1
ATOM 2334 O O . ILE A 1 298 ? 9.960 0.916 -28.938 1.00 90.44 298 ILE A O 1
ATOM 2338 N N . GLN A 1 299 ? 11.127 -0.340 -30.383 1.00 91.31 299 GLN A N 1
ATOM 2339 C CA . GLN A 1 299 ? 10.317 -1.538 -30.189 1.00 91.31 299 GLN A CA 1
ATOM 2340 C C . GLN A 1 299 ? 10.623 -2.282 -28.891 1.00 91.31 299 GLN A C 1
ATOM 2342 O O . GLN A 1 299 ? 9.723 -2.959 -28.392 1.00 91.31 299 GLN A O 1
ATOM 2347 N N . HIS A 1 300 ? 11.846 -2.194 -28.362 1.00 92.50 300 HIS A N 1
ATOM 2348 C CA . HIS A 1 300 ? 12.314 -3.023 -27.245 1.00 92.50 300 HIS A CA 1
ATOM 2349 C C . HIS A 1 300 ? 12.598 -2.229 -25.960 1.00 92.50 300 HIS A C 1
ATOM 2351 O O . HIS A 1 300 ? 12.279 -2.704 -24.872 1.00 92.50 300 HIS A O 1
ATOM 2357 N N . LEU A 1 301 ? 13.117 -0.996 -26.046 1.00 93.88 301 LEU A N 1
ATOM 2358 C CA . LEU A 1 301 ? 13.478 -0.174 -24.877 1.00 93.88 301 LEU A CA 1
ATOM 2359 C C . LEU A 1 301 ? 12.306 0.683 -24.380 1.00 93.88 301 LEU A C 1
ATOM 2361 O O . LEU A 1 301 ? 12.421 1.883 -24.136 1.00 93.88 301 LEU A O 1
ATOM 2365 N N . THR A 1 302 ? 11.150 0.050 -24.235 1.00 92.69 302 THR A N 1
ATOM 2366 C CA . THR A 1 302 ? 9.926 0.646 -23.695 1.00 92.69 302 THR A CA 1
ATOM 2367 C C . THR A 1 302 ? 9.261 -0.345 -22.753 1.00 92.69 302 THR A C 1
ATOM 2369 O O . THR A 1 302 ? 9.580 -1.533 -22.771 1.00 92.69 302 THR A O 1
ATOM 2372 N N . TYR A 1 303 ? 8.285 0.111 -21.965 1.00 94.00 303 TYR A N 1
ATOM 2373 C CA . TYR A 1 303 ? 7.484 -0.799 -21.146 1.00 94.00 303 TYR A CA 1
ATOM 2374 C C . TYR A 1 303 ? 6.854 -1.918 -21.994 1.00 94.00 303 TYR A C 1
ATOM 2376 O O . TYR A 1 303 ? 7.043 -3.096 -21.708 1.00 94.00 303 TYR A O 1
ATOM 2384 N N . ALA A 1 304 ? 6.159 -1.554 -23.077 1.00 92.75 304 ALA A N 1
ATOM 2385 C CA . ALA A 1 304 ? 5.483 -2.515 -23.945 1.00 92.75 304 ALA A CA 1
ATOM 2386 C C . ALA A 1 304 ? 6.464 -3.491 -24.618 1.00 92.75 304 ALA A C 1
ATOM 2388 O O . ALA A 1 304 ? 6.173 -4.684 -24.697 1.00 92.75 304 ALA A O 1
ATOM 2389 N N . GLY A 1 305 ? 7.630 -3.002 -25.056 1.00 93.62 305 GLY A N 1
ATOM 2390 C CA . GLY A 1 305 ? 8.699 -3.836 -25.608 1.00 93.62 305 GLY A CA 1
ATOM 2391 C C . GLY A 1 305 ? 9.234 -4.839 -24.591 1.00 93.62 305 GLY A C 1
ATOM 2392 O O . GLY A 1 305 ? 9.187 -6.044 -24.823 1.00 93.62 305 GLY A O 1
ATOM 2393 N N . CYS A 1 306 ? 9.621 -4.350 -23.413 1.00 95.25 306 CYS A N 1
ATOM 2394 C CA . CYS A 1 306 ? 10.106 -5.179 -22.316 1.00 95.25 306 CYS A CA 1
ATOM 2395 C C . CYS A 1 306 ? 9.094 -6.268 -21.920 1.00 95.25 306 CYS A C 1
ATOM 2397 O O . CYS A 1 306 ? 9.470 -7.432 -21.771 1.00 95.25 306 CYS A O 1
ATOM 2399 N N . VAL A 1 307 ? 7.804 -5.926 -21.810 1.00 95.00 307 VAL A N 1
ATOM 2400 C CA . VAL A 1 307 ? 6.738 -6.897 -21.514 1.00 95.00 307 VAL A CA 1
ATOM 2401 C C . VAL A 1 307 ? 6.596 -7.918 -22.637 1.00 95.00 307 VAL A C 1
ATOM 2403 O O . VAL A 1 307 ? 6.490 -9.114 -22.368 1.00 95.00 307 VAL A O 1
ATOM 2406 N N . ARG A 1 308 ? 6.603 -7.486 -23.902 1.00 93.38 308 ARG A N 1
ATOM 2407 C CA . ARG A 1 308 ? 6.505 -8.407 -25.040 1.00 93.38 308 ARG A CA 1
ATOM 2408 C C . ARG A 1 308 ? 7.611 -9.462 -24.990 1.00 93.38 308 ARG A C 1
ATOM 2410 O O . ARG A 1 308 ? 7.309 -10.631 -25.220 1.00 93.38 308 ARG A O 1
ATOM 2417 N N . ASP A 1 309 ? 8.825 -9.047 -24.648 1.00 93.06 309 ASP A N 1
ATOM 2418 C CA . ASP A 1 309 ? 10.012 -9.895 -24.692 1.00 93.06 309 ASP A CA 1
ATOM 2419 C C . ASP A 1 309 ? 10.156 -10.785 -23.443 1.00 93.06 309 ASP A C 1
ATOM 2421 O O . ASP A 1 309 ? 10.690 -11.885 -23.542 1.00 93.06 309 ASP A O 1
ATOM 2425 N N . ASN A 1 310 ? 9.646 -10.353 -22.280 1.00 94.38 310 ASN A N 1
ATOM 2426 C CA . ASN A 1 310 ? 9.917 -11.024 -21.000 1.00 94.38 310 ASN A CA 1
ATOM 2427 C C . ASN A 1 310 ? 8.686 -11.575 -20.261 1.00 94.38 310 ASN A C 1
ATOM 2429 O O . ASN A 1 310 ? 8.860 -12.285 -19.276 1.00 94.38 310 ASN A O 1
ATOM 2433 N N . ARG A 1 311 ? 7.443 -11.301 -20.691 1.00 94.12 311 ARG A N 1
ATOM 2434 C CA . ARG A 1 311 ? 6.224 -11.690 -19.933 1.00 94.12 311 ARG A CA 1
ATOM 2435 C C . ARG A 1 311 ? 6.076 -13.185 -19.639 1.00 94.12 311 ARG A C 1
ATOM 2437 O O . ARG A 1 311 ? 5.300 -13.555 -18.765 1.00 94.12 311 ARG A O 1
ATOM 2444 N N . ASN A 1 312 ? 6.756 -14.029 -20.413 1.00 94.56 312 ASN A N 1
ATOM 2445 C CA . ASN A 1 312 ? 6.697 -15.483 -20.282 1.00 94.56 312 ASN A CA 1
ATOM 2446 C C . ASN A 1 312 ? 7.789 -16.035 -19.349 1.00 94.56 312 ASN A C 1
ATOM 2448 O O . ASN A 1 312 ? 7.809 -17.239 -19.097 1.00 94.56 312 ASN A O 1
ATOM 2452 N N . ASN A 1 313 ? 8.693 -15.188 -18.849 1.00 95.56 313 ASN A N 1
ATOM 2453 C CA . ASN A 1 313 ? 9.722 -15.601 -17.903 1.00 95.56 313 ASN A CA 1
ATOM 2454 C C . ASN A 1 313 ? 9.085 -15.887 -16.537 1.00 95.56 313 ASN A C 1
ATOM 2456 O O . ASN A 1 313 ? 8.166 -15.189 -16.104 1.00 95.56 313 ASN A O 1
ATOM 2460 N N . ALA A 1 314 ? 9.583 -16.910 -15.840 1.00 92.56 314 ALA A N 1
ATOM 2461 C CA . ALA A 1 314 ? 9.031 -17.328 -14.550 1.00 92.56 314 ALA A CA 1
ATOM 2462 C C . ALA A 1 314 ? 9.166 -16.248 -13.457 1.00 92.56 314 ALA A C 1
ATOM 2464 O O . ALA A 1 314 ? 8.339 -16.179 -12.552 1.00 92.56 314 ALA A O 1
ATOM 2465 N N . ASP A 1 315 ? 10.184 -15.397 -13.566 1.00 91.81 315 ASP A N 1
ATOM 2466 C CA . ASP A 1 315 ? 10.523 -14.290 -12.669 1.00 91.81 315 ASP A CA 1
ATOM 2467 C C . ASP A 1 315 ? 10.010 -12.927 -13.166 1.00 91.81 315 ASP A C 1
ATOM 2469 O O . ASP A 1 315 ? 10.389 -11.888 -12.638 1.00 91.81 315 ASP A O 1
ATOM 2473 N N . PHE A 1 316 ? 9.130 -12.905 -14.174 1.00 95.81 316 PHE A N 1
ATOM 2474 C CA . PHE A 1 316 ? 8.629 -11.655 -14.745 1.00 95.81 316 PHE A CA 1
ATOM 2475 C C . PHE A 1 316 ? 7.873 -10.788 -13.726 1.00 95.81 316 PHE A C 1
ATOM 2477 O O . PHE A 1 316 ? 8.059 -9.570 -13.687 1.00 95.81 316 PHE A O 1
ATOM 2484 N N . TYR A 1 317 ? 6.991 -11.402 -12.933 1.00 95.06 317 TYR A N 1
ATOM 2485 C CA . TYR A 1 317 ? 6.188 -10.693 -11.941 1.00 95.06 317 TYR A CA 1
ATOM 2486 C C . TYR A 1 317 ? 6.909 -10.601 -10.603 1.00 95.06 317 TYR A C 1
ATOM 2488 O O . TYR A 1 317 ? 7.310 -11.614 -10.036 1.00 95.06 317 TYR A O 1
ATOM 2496 N N . GLU A 1 318 ? 6.929 -9.401 -10.034 1.00 94.75 318 GLU A N 1
ATOM 2497 C CA . GLU A 1 318 ? 7.476 -9.176 -8.705 1.00 94.75 318 GLU A CA 1
ATOM 2498 C C . GLU A 1 318 ? 6.441 -9.502 -7.621 1.00 94.75 318 GLU A C 1
ATOM 2500 O O . GLU A 1 318 ? 5.221 -9.551 -7.841 1.00 94.75 318 GLU A O 1
ATOM 2505 N N . ASN A 1 319 ? 6.928 -9.706 -6.402 1.00 94.62 319 ASN A N 1
ATOM 2506 C CA . ASN A 1 319 ? 6.108 -9.988 -5.223 1.00 94.62 319 ASN A CA 1
ATOM 2507 C C . ASN A 1 319 ? 5.645 -8.701 -4.516 1.00 94.62 319 ASN A C 1
ATOM 2509 O O . ASN A 1 319 ? 5.520 -8.661 -3.292 1.00 94.62 319 ASN A O 1
ATOM 2513 N N . GLN A 1 320 ? 5.387 -7.644 -5.287 1.00 96.81 320 GLN A N 1
ATOM 2514 C CA . GLN A 1 320 ? 5.023 -6.322 -4.793 1.00 96.81 320 GLN A CA 1
ATOM 2515 C C . GLN A 1 320 ? 3.810 -5.778 -5.552 1.00 96.81 320 GLN A C 1
ATOM 2517 O O . GLN A 1 320 ? 3.780 -5.738 -6.781 1.00 96.81 320 GLN A O 1
ATOM 2522 N N . TRP A 1 321 ? 2.816 -5.320 -4.801 1.00 98.06 321 TRP A N 1
ATOM 2523 C CA . TRP A 1 321 ? 1.661 -4.591 -5.309 1.00 98.06 321 TRP A CA 1
ATOM 2524 C C . TRP A 1 321 ? 1.663 -3.167 -4.767 1.00 98.06 321 TRP A C 1
ATOM 2526 O O . TRP A 1 321 ? 2.063 -2.930 -3.622 1.00 98.06 321 TRP A O 1
ATOM 2536 N N . TYR A 1 322 ? 1.168 -2.237 -5.577 1.00 97.94 322 TYR A N 1
ATOM 2537 C CA . TYR A 1 322 ? 0.980 -0.845 -5.194 1.00 97.94 322 TYR A CA 1
ATOM 2538 C C . TYR A 1 322 ? -0.456 -0.408 -5.452 1.00 97.94 322 TYR A C 1
ATOM 2540 O O . TYR A 1 322 ? -1.017 -0.704 -6.509 1.00 97.94 322 TYR A O 1
ATOM 2548 N N . VAL A 1 323 ? -1.034 0.307 -4.489 1.00 98.12 323 VAL A N 1
ATOM 2549 C CA . VAL A 1 323 ? -2.376 0.886 -4.564 1.00 98.12 323 VAL A CA 1
ATOM 2550 C C . VAL A 1 323 ? -2.361 2.290 -3.969 1.00 98.12 323 VAL A C 1
ATOM 2552 O O . VAL A 1 323 ? -1.902 2.489 -2.851 1.00 98.12 323 VAL A O 1
ATOM 2555 N N . TRP A 1 324 ? -2.937 3.247 -4.683 1.00 97.38 324 TRP A N 1
ATOM 2556 C CA . TRP A 1 324 ? -3.257 4.585 -4.205 1.00 97.38 324 TRP A CA 1
ATOM 2557 C C . TRP A 1 324 ? -4.773 4.737 -4.133 1.00 97.38 324 TRP A C 1
ATOM 2559 O O . TRP A 1 324 ? -5.474 4.464 -5.109 1.00 97.38 324 TRP A O 1
ATOM 2569 N N . LEU A 1 325 ? -5.291 5.164 -2.981 1.00 95.00 325 LEU A N 1
ATOM 2570 C CA . LEU A 1 325 ? -6.736 5.264 -2.740 1.00 95.00 325 LEU A CA 1
ATOM 2571 C C . LEU A 1 325 ? -7.351 6.588 -3.218 1.00 95.00 325 LEU A C 1
ATOM 2573 O O . LEU A 1 325 ? -8.552 6.798 -3.043 1.00 95.00 325 LEU A O 1
ATOM 2577 N N . SER A 1 326 ? -6.548 7.463 -3.833 1.00 93.50 326 SER A N 1
ATOM 2578 C CA . SER A 1 326 ? -6.985 8.733 -4.425 1.00 93.50 326 SER A CA 1
ATOM 2579 C C . SER A 1 326 ? -7.779 9.625 -3.475 1.00 93.50 326 SER A C 1
ATOM 2581 O O . SER A 1 326 ? -8.743 10.271 -3.883 1.00 93.50 326 SER A O 1
ATOM 2583 N N . ARG A 1 327 ? -7.374 9.670 -2.202 1.00 90.81 327 ARG A N 1
ATOM 2584 C CA . ARG A 1 327 ? -7.921 10.611 -1.222 1.00 90.81 327 ARG A CA 1
ATOM 2585 C C . ARG A 1 327 ? -7.154 11.930 -1.256 1.00 90.81 327 ARG A C 1
ATOM 2587 O O . ARG A 1 327 ? -5.938 11.949 -1.428 1.00 90.81 327 ARG A O 1
ATOM 2594 N N . ASP A 1 328 ? -7.884 13.014 -1.016 1.00 90.88 328 ASP A N 1
ATOM 2595 C CA . ASP A 1 328 ? -7.328 14.368 -0.917 1.00 90.88 328 ASP A CA 1
ATOM 2596 C C . ASP A 1 328 ? -7.033 14.787 0.538 1.00 90.88 328 ASP A C 1
ATOM 2598 O O . ASP A 1 328 ? -6.460 15.849 0.773 1.00 90.88 328 ASP A O 1
ATOM 2602 N N . THR A 1 329 ? -7.416 13.970 1.528 1.00 90.44 329 THR A N 1
ATOM 2603 C CA . THR A 1 329 ? -7.273 14.264 2.965 1.00 90.44 329 THR A CA 1
ATOM 2604 C C . THR A 1 329 ? -6.687 13.085 3.735 1.00 90.44 329 THR A C 1
ATOM 2606 O O . THR A 1 329 ? -6.912 11.934 3.354 1.00 90.44 329 THR A O 1
ATOM 2609 N N . GLU A 1 330 ? -5.977 13.387 4.828 1.00 90.81 330 GLU A N 1
ATOM 2610 C CA . GLU A 1 330 ? -5.493 12.388 5.787 1.00 90.81 330 GLU A CA 1
ATOM 2611 C C . GLU A 1 330 ? -6.668 11.599 6.378 1.00 90.81 330 GLU A C 1
ATOM 2613 O O . GLU A 1 330 ? -7.800 12.100 6.448 1.00 90.81 330 GLU A O 1
ATOM 2618 N N . ILE A 1 331 ? -6.415 10.361 6.792 1.00 90.44 331 ILE A N 1
ATOM 2619 C CA . ILE A 1 331 ? -7.436 9.508 7.413 1.00 90.44 331 ILE A CA 1
ATOM 2620 C C . ILE A 1 331 ? -7.004 8.931 8.758 1.00 90.44 331 ILE A C 1
ATOM 2622 O O . ILE A 1 331 ? -7.859 8.407 9.480 1.00 90.44 331 ILE A O 1
ATOM 2626 N N . PHE A 1 332 ? -5.713 9.001 9.084 1.00 92.56 332 PHE A N 1
ATOM 2627 C CA . PHE A 1 332 ? -5.179 8.512 10.341 1.00 92.56 332 PHE A CA 1
ATOM 2628 C C . PHE A 1 332 ? -5.010 9.651 11.339 1.00 92.56 332 PHE A C 1
ATOM 2630 O O . PHE A 1 332 ? -4.767 10.813 11.015 1.00 92.56 332 PHE A O 1
ATOM 2637 N N . ARG A 1 333 ? -5.134 9.319 12.618 1.00 87.12 333 ARG A N 1
ATOM 2638 C CA . ARG A 1 333 ? -4.772 10.226 13.699 1.00 87.12 333 ARG A CA 1
ATOM 2639 C C . ARG A 1 333 ? -3.258 10.378 13.759 1.00 87.12 333 ARG A C 1
ATOM 2641 O O . ARG A 1 333 ? -2.524 9.411 13.917 1.00 87.12 333 ARG A O 1
ATOM 2648 N N . ASN A 1 334 ? -2.789 11.617 13.808 1.00 88.75 334 ASN A N 1
ATOM 2649 C CA . ASN A 1 334 ? -1.353 11.904 13.807 1.00 88.75 334 ASN A CA 1
ATOM 2650 C C . ASN A 1 334 ? -0.579 11.488 15.079 1.00 88.75 334 ASN A C 1
ATOM 2652 O O . ASN A 1 334 ? 0.652 11.459 15.067 1.00 88.75 334 ASN A O 1
ATOM 2656 N N . ILE A 1 335 ? -1.275 11.201 16.187 1.00 82.50 335 ILE A N 1
ATOM 2657 C CA . ILE A 1 335 ? -0.659 10.924 17.500 1.00 82.50 335 ILE A CA 1
ATOM 2658 C C . ILE A 1 335 ? -0.797 9.450 17.870 1.00 82.50 335 ILE A C 1
ATOM 2660 O O . ILE A 1 335 ? 0.217 8.767 17.975 1.00 82.50 335 ILE A O 1
ATOM 2664 N N . HIS A 1 336 ? -2.041 9.004 18.053 1.00 83.62 336 HIS A N 1
ATOM 2665 C CA . HIS A 1 336 ? -2.399 7.626 18.363 1.00 83.62 336 HIS A CA 1
ATOM 2666 C C . HIS A 1 336 ? -3.460 7.164 17.388 1.00 83.62 336 HIS A C 1
ATOM 2668 O O . HIS A 1 336 ? -4.539 7.761 17.338 1.00 83.62 336 HIS A O 1
ATOM 2674 N N . GLU A 1 337 ? -3.142 6.128 16.628 1.00 89.06 337 GLU A N 1
ATOM 2675 C CA . GLU A 1 337 ? -4.060 5.492 15.695 1.00 89.06 337 GLU A CA 1
ATOM 2676 C C . GLU A 1 337 ? -4.039 3.987 15.911 1.00 89.06 337 GLU A C 1
ATOM 2678 O O . GLU A 1 337 ? -2.995 3.413 16.213 1.00 89.06 337 GLU A O 1
ATOM 2683 N N . THR A 1 338 ? -5.196 3.369 15.710 1.00 88.25 338 THR A N 1
ATOM 2684 C CA . THR A 1 338 ? -5.370 1.924 15.697 1.00 88.25 338 THR A CA 1
ATOM 2685 C C . THR A 1 338 ? -5.936 1.543 14.340 1.00 88.25 338 THR A C 1
ATOM 2687 O O . THR A 1 338 ? -6.981 2.047 13.926 1.00 88.25 338 THR A O 1
ATOM 2690 N N . LEU A 1 339 ? -5.244 0.649 13.646 1.00 94.75 339 LEU A N 1
ATOM 2691 C CA . LEU A 1 339 ? -5.627 0.140 12.343 1.00 94.75 339 LEU A CA 1
ATOM 2692 C C . LEU A 1 339 ? -5.910 -1.354 12.446 1.00 94.75 339 LEU A C 1
ATOM 2694 O O . LEU A 1 339 ? -5.011 -2.141 12.742 1.00 94.75 339 LEU A O 1
ATOM 2698 N N . ILE A 1 340 ? -7.147 -1.739 12.155 1.00 94.62 340 ILE A N 1
ATOM 2699 C CA . ILE A 1 340 ? -7.599 -3.129 12.187 1.00 94.62 340 ILE A CA 1
ATOM 2700 C C . ILE A 1 340 ? -7.790 -3.614 10.754 1.00 94.62 340 ILE A C 1
ATOM 2702 O O . ILE A 1 340 ? -8.511 -2.985 9.983 1.00 94.62 340 ILE A O 1
ATOM 2706 N N . LEU A 1 341 ? -7.187 -4.747 10.401 1.00 97.31 341 LEU A N 1
ATOM 2707 C CA . LEU A 1 341 ? -7.408 -5.434 9.131 1.00 97.31 341 LEU A CA 1
ATOM 2708 C C . LEU A 1 341 ? -8.437 -6.553 9.306 1.00 97.31 341 LEU A C 1
ATOM 2710 O O . LEU A 1 341 ? -8.318 -7.399 10.200 1.00 97.31 341 LEU A O 1
ATOM 2714 N N . ARG A 1 342 ? -9.429 -6.587 8.416 1.00 94.88 342 ARG A N 1
ATOM 2715 C CA . ARG A 1 342 ? -10.480 -7.605 8.366 1.00 94.88 342 ARG A CA 1
ATOM 2716 C C . ARG A 1 342 ? -10.542 -8.265 6.998 1.00 94.88 342 ARG A C 1
ATOM 2718 O O . ARG A 1 342 ? -10.360 -7.598 5.984 1.00 94.88 342 ARG A O 1
ATOM 2725 N N . ASP A 1 343 ? -10.828 -9.562 6.964 1.00 95.19 343 ASP A N 1
ATOM 2726 C CA . ASP A 1 343 ? -11.051 -10.269 5.703 1.00 95.19 343 ASP A CA 1
ATOM 2727 C C . ASP A 1 343 ? -12.420 -9.931 5.085 1.00 95.19 343 ASP A C 1
ATOM 2729 O O . ASP A 1 343 ? -13.228 -9.201 5.660 1.00 95.19 343 ASP A O 1
ATOM 2733 N N . VAL A 1 344 ? -12.701 -10.492 3.907 1.00 93.69 344 VAL A N 1
ATOM 2734 C CA . VAL A 1 344 ? -13.959 -10.274 3.167 1.00 93.69 344 VAL A CA 1
ATOM 2735 C C . VAL A 1 344 ? -15.226 -10.687 3.939 1.00 93.69 344 VAL A C 1
ATOM 2737 O O . VAL A 1 344 ? -16.315 -10.203 3.642 1.00 93.69 344 VAL A O 1
ATOM 2740 N N . ALA A 1 345 ? -15.112 -11.569 4.937 1.00 89.38 345 ALA A N 1
ATOM 2741 C CA . ALA A 1 345 ? -16.218 -11.970 5.808 1.00 89.38 345 ALA A CA 1
ATOM 2742 C C . ALA A 1 345 ? -16.337 -11.072 7.058 1.00 89.38 345 ALA A C 1
ATOM 2744 O O . ALA A 1 345 ? -17.132 -11.364 7.955 1.00 89.38 345 ALA A O 1
ATOM 2745 N N . GLY A 1 346 ? -15.541 -10.001 7.141 1.00 89.00 346 GLY A N 1
ATOM 2746 C CA . GLY A 1 346 ? -15.480 -9.084 8.276 1.00 89.00 346 GLY A CA 1
ATOM 2747 C C . GLY A 1 346 ? -14.730 -9.646 9.486 1.00 89.00 346 GLY A C 1
ATOM 2748 O O . GLY A 1 346 ? -14.816 -9.0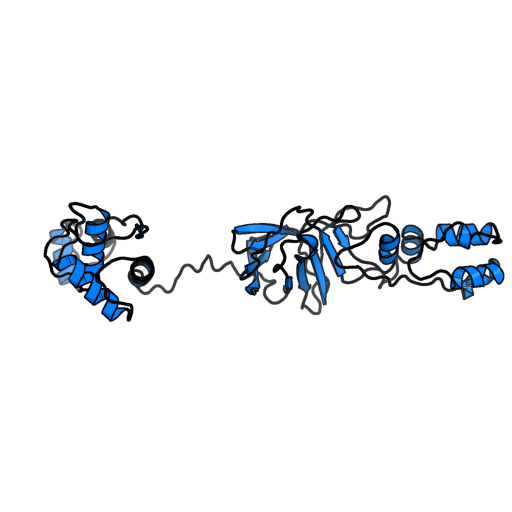78 10.576 1.00 89.00 346 GLY A O 1
ATOM 2749 N N . LYS A 1 347 ? -14.010 -10.762 9.326 1.00 89.62 347 LYS A N 1
ATOM 2750 C CA . LYS A 1 347 ? -13.270 -11.440 10.397 1.00 89.62 347 LYS A CA 1
ATOM 2751 C C . LYS A 1 347 ? -11.921 -10.783 10.646 1.00 89.62 347 LYS A C 1
ATOM 2753 O O . LYS A 1 347 ? -11.289 -10.313 9.709 1.00 89.62 347 LYS A O 1
ATOM 2758 N N . PHE A 1 348 ? -11.455 -10.769 11.891 1.00 90.31 348 PHE A N 1
ATOM 2759 C CA . PHE A 1 348 ? -10.195 -10.110 12.249 1.00 90.31 348 PHE A CA 1
ATOM 2760 C C . PHE A 1 348 ? -8.974 -10.855 11.712 1.00 90.31 348 PHE A C 1
ATOM 2762 O O . PHE A 1 348 ? -8.866 -12.069 11.892 1.00 90.31 348 PHE A O 1
ATOM 2769 N N . VAL A 1 349 ? -8.051 -10.121 11.091 1.00 94.50 349 VAL A N 1
ATOM 2770 C CA . VAL A 1 349 ? -6.807 -10.657 10.522 1.00 94.50 349 VAL A CA 1
ATOM 2771 C C . VAL A 1 349 ? -5.584 -10.150 11.277 1.00 94.50 349 VAL A C 1
ATOM 2773 O O . VAL A 1 349 ? -4.740 -10.964 11.639 1.00 94.50 349 VAL A O 1
ATOM 2776 N N . ASP A 1 350 ? -5.472 -8.842 11.504 1.00 95.50 350 ASP A N 1
ATOM 2777 C CA . ASP A 1 350 ? -4.343 -8.244 12.224 1.00 95.50 350 ASP A CA 1
ATOM 2778 C C . ASP A 1 350 ? -4.677 -6.832 12.728 1.00 95.50 350 ASP A C 1
ATOM 2780 O O . ASP A 1 350 ? -5.651 -6.218 12.284 1.00 95.50 350 ASP A O 1
ATOM 2784 N N . GLU A 1 351 ? -3.851 -6.312 13.633 1.00 92.38 351 GLU A N 1
ATOM 2785 C CA . GLU A 1 351 ? -3.971 -4.971 14.206 1.00 92.38 351 GLU A CA 1
ATOM 2786 C C . GLU A 1 351 ? -2.602 -4.316 14.386 1.00 92.38 351 GLU A C 1
ATOM 2788 O O . GLU A 1 351 ? -1.626 -4.949 14.803 1.00 92.38 351 GLU A O 1
ATOM 2793 N N . ARG A 1 352 ? -2.538 -3.012 14.108 1.00 91.88 352 ARG A N 1
ATOM 2794 C CA . ARG A 1 352 ? -1.376 -2.176 14.413 1.00 91.88 352 ARG A CA 1
ATOM 2795 C C . ARG A 1 352 ? -1.783 -0.861 15.036 1.00 91.88 352 ARG A C 1
ATOM 2797 O O . ARG A 1 352 ? -2.805 -0.281 14.688 1.00 91.88 352 ARG A O 1
ATOM 2804 N N . GLU A 1 353 ? -0.905 -0.371 15.893 1.00 89.69 353 GLU A N 1
ATOM 2805 C CA . GLU A 1 353 ? -1.036 0.911 16.565 1.00 89.69 353 GLU A CA 1
ATOM 2806 C C . GLU A 1 353 ? 0.302 1.647 16.593 1.00 89.69 353 GLU A C 1
ATOM 2808 O O . GLU A 1 353 ? 1.362 1.039 16.390 1.00 89.69 353 GLU A O 1
ATOM 2813 N N . TYR A 1 354 ? 0.251 2.956 16.835 1.00 82.12 354 TYR A N 1
ATOM 2814 C CA . TYR A 1 354 ? 1.433 3.772 17.102 1.00 82.12 354 TYR A CA 1
ATOM 2815 C C . TYR A 1 354 ? 1.165 4.891 18.110 1.00 82.12 354 TYR A C 1
ATOM 2817 O O . TYR A 1 354 ? -0.005 5.286 18.304 1.00 82.12 354 TYR A O 1
#

pLDDT: mean 86.53, std 14.82, range [29.09, 98.62]

Foldseek 3Di:
DLVVQLVQCVVQVHPPSRSDCDDPNVVVVVVVVVVPDDPPDPLDADDDKDDAPFFQAPVQLVLLVLLVVVVLQDDPHSRRHQHDRQLSSLLVVCVVVVHDRRSICDPVNSVVSSVVSVVVVVVVPDDPDPPPCDVVLLAADPQAVQKEQPDFDQLDFFLLRGKTKIWGQDDADKAFQFQWWKQKPVRDIDGRHWFFAQPDDPPTDTDTDIFGNGFMEMEGAADDPPRQKYFDFLQCLLVCVVGQHRVGDDQRHDQDPCVVVPVQPDVLSVLSVPADGSDQDDPVSCPPGDPVSVVCSNQQSHSNNSCVVPVPPPRGTDSYIYHYNHDPTRDADNPWMKMFIAGNVRGGHYIDID

Secondary structure (DSSP, 8-state):
-HHHHHHHHHHTT-SS-SS--STHHHHHHHHHHHHTSPP--------S-B-TT--S-HHHHHHHHHHHHTT----SS--S--SHHHHHHHHHHHHHTTS---SSB-HHHHHHHHHHHHHHHHHS--SS------S------TTTTTEEEEEEE---SSTTT-EEEEEE--SS--EE-TT-EEEETT--EEE---EESSTTSTT--EE--EE-TT-EEEEESS--SS--EEEEETTGGGGGGT---SSPPP--PPPP-GGGGGGG-HHHHHHHHHSPTTPPP-HHHHTT--HHHHHHHHHHSSHHHHHHHHTTSTT-EEEEEEEE---SS--S-SS--EEEEE-TTS-EEEEEE-

Radius of gyration: 35.05 Å; Cα contacts (8 Å, |Δi|>4): 590; chains: 1; bounding box: 79×57×93 Å

Mean predicted aligned error: 16.83 Å

Solvent-accessible surface area (backbone atoms only — not comparable to full-atom values): 19854 Å² total; per-residue (Å²): 104,50,69,58,39,31,55,48,24,59,75,71,70,39,80,80,71,75,30,65,87,50,70,67,52,42,53,53,51,49,51,52,54,60,71,68,48,74,78,82,70,77,90,74,72,67,90,68,77,48,49,77,75,46,63,74,30,72,66,46,21,51,48,42,49,52,34,31,77,73,71,43,35,84,67,92,66,62,70,10,52,26,44,72,70,50,26,52,20,43,21,51,50,24,52,75,71,72,44,88,55,82,31,50,39,40,73,70,50,31,53,52,52,41,49,52,53,57,49,49,64,63,58,76,71,74,67,97,59,97,58,72,76,45,84,66,65,42,57,72,32,95,46,44,83,33,39,40,75,75,39,79,43,32,71,42,81,46,17,56,65,19,35,42,25,37,34,25,67,39,87,82,53,68,47,76,49,43,55,17,31,39,35,38,78,86,67,52,74,45,66,38,60,64,24,17,67,54,60,92,50,94,86,50,52,76,36,77,41,62,30,41,49,66,6,32,42,38,38,25,42,11,68,49,95,71,83,33,35,30,39,42,34,45,39,53,19,32,52,59,77,81,45,88,57,70,74,71,73,66,64,64,28,80,75,84,70,63,85,81,42,66,90,57,38,69,73,39,50,59,50,58,71,66,54,57,67,37,48,67,80,49,73,79,68,44,58,97,50,54,71,68,40,41,49,49,45,68,55,42,44,36,45,63,22,37,42,73,76,38,64,85,45,93,76,28,65,50,61,39,32,43,36,37,68,59,33,94,57,52,86,55,47,61,73,64,37,41,42,37,38,24,42,76,85,64,16,35,29,38,75,49,70,90